Protein AF-A0A9X1S5F2-F1 (afdb_monomer_lite)

Secondary structure (DSSP, 8-state):
-HHHHHHHHHHHHHHTT--HHHHHHHHTTSS-HHHHHHHHHHHHHHHHHHHHHHHHHHHHHHHHHHHT----HHHHTTT-SS-TTHHHHHHHH-HHHHHHHHHHHHHTHHHHHHHHHHHHHHHHHHHHHHHHTT--TTSHHHHHHHHHHHHHHHHH----HHHHHHHHHHHHHSHHHHHHHHTTSTTHHHHHHHHHHHHHHHH--

Radius of gyration: 23.9 Å; chains: 1; bounding box: 64×37×58 Å

Foldseek 3Di:
DVVVVLVVQQVVVVVLPDDPVLSVCCVVVVDPPVVSSVVVVVVVVVVVVVVVVVVVLVVVVVVCVVVVDDDDVVVVCPVPVPPPCLVVCCVVPNDVLSVQLCVLVVVCPDVNVVVLVVLVVVLLVQLLVCVVVVHALLDPSNLVSLVSVQVSVVSRPNDALVRQLVVLVCLVVPVVNQCVSCVSPHCSSVSSSVSSNNNSVVPGD

Sequence (205 aa):
MTELRRLQRILLLRRLGLGLEAIAAILAGQTDEAQALAVHHRWLQEESRRLAQMAATVSATLETLKRGEAMDAQKMFRGFEENPYEDEARQRWGDARVDSSKEKLAALGNAGRQDLMQEARAINAELAACLEAGLAPSEPRVSAAVARHYRWVCAGWTPDKAGYVGLGTMYVQDPRFTVFYDSEIPGLAAYLAEAMKVWAEANLR

Structure (mmCIF, N/CA/C/O backbone):
data_AF-A0A9X1S5F2-F1
#
_entry.id   AF-A0A9X1S5F2-F1
#
loop_
_atom_site.group_PDB
_atom_site.id
_atom_site.type_symbol
_atom_site.label_atom_id
_atom_site.label_alt_id
_atom_site.label_comp_id
_atom_site.label_asym_id
_atom_site.label_entity_id
_atom_site.label_seq_id
_atom_site.pdbx_PDB_ins_code
_atom_site.Cartn_x
_atom_site.Cartn_y
_atom_site.Cartn_z
_atom_site.occupancy
_atom_site.B_iso_or_equiv
_atom_site.auth_seq_id
_atom_site.auth_comp_id
_atom_site.auth_asym_id
_atom_site.auth_atom_id
_atom_site.pdbx_PDB_model_num
ATOM 1 N N . MET A 1 1 ? -42.330 -3.324 37.727 1.00 55.53 1 MET A N 1
ATOM 2 C CA . MET A 1 1 ? -42.553 -2.274 36.697 1.00 55.53 1 MET A CA 1
ATOM 3 C C . MET A 1 1 ? -41.298 -1.447 36.399 1.00 55.53 1 MET A C 1
ATOM 5 O O . MET A 1 1 ? -41.132 -1.034 35.259 1.00 55.53 1 MET A O 1
ATOM 9 N N . THR A 1 2 ? -40.411 -1.216 37.373 1.00 65.00 2 THR A N 1
ATOM 10 C CA . THR A 1 2 ? -39.198 -0.382 37.238 1.00 65.00 2 THR A CA 1
ATOM 11 C C . THR A 1 2 ? -38.143 -0.973 36.292 1.00 65.00 2 THR A C 1
ATOM 13 O O . THR A 1 2 ? -37.653 -0.264 35.419 1.00 65.00 2 THR A O 1
ATOM 16 N N . GLU A 1 3 ? -37.886 -2.283 36.373 1.00 76.25 3 GLU A N 1
ATOM 17 C CA . GLU A 1 3 ? -36.923 -2.972 35.492 1.00 76.25 3 GLU A CA 1
ATOM 18 C C . GLU A 1 3 ? -37.354 -2.986 34.018 1.00 76.25 3 GLU A C 1
ATOM 20 O O . GLU A 1 3 ? -36.538 -2.776 33.123 1.00 76.25 3 GLU A O 1
ATOM 25 N N . LEU A 1 4 ? -38.658 -3.129 33.752 1.00 80.31 4 LEU A N 1
ATOM 26 C CA . LEU A 1 4 ? -39.190 -3.093 32.387 1.00 80.31 4 LEU A CA 1
ATOM 27 C C . LEU A 1 4 ? -39.001 -1.707 31.748 1.00 80.31 4 LEU A C 1
ATOM 29 O O . LEU A 1 4 ? -38.583 -1.610 30.599 1.00 80.31 4 LEU A O 1
ATOM 33 N N . ARG A 1 5 ? -39.237 -0.630 32.512 1.00 80.69 5 ARG A N 1
ATOM 34 C CA . ARG A 1 5 ? -39.021 0.754 32.052 1.00 80.69 5 ARG A CA 1
ATOM 35 C C . ARG A 1 5 ? -37.542 1.049 31.798 1.00 80.69 5 ARG A C 1
ATOM 37 O O . ARG A 1 5 ? -37.213 1.736 30.834 1.00 80.69 5 ARG A O 1
ATOM 44 N N . ARG A 1 6 ? -36.650 0.504 32.632 1.00 81.56 6 ARG A N 1
ATOM 45 C CA . ARG A 1 6 ? -35.196 0.635 32.467 1.00 81.56 6 ARG A CA 1
ATOM 46 C C . ARG A 1 6 ? -34.710 -0.062 31.198 1.00 81.56 6 ARG A C 1
ATOM 48 O O . ARG A 1 6 ? -34.004 0.556 30.406 1.00 81.56 6 ARG A O 1
ATOM 55 N N . LEU A 1 7 ? -35.139 -1.303 30.969 1.00 84.81 7 LEU A N 1
ATOM 56 C CA . LEU A 1 7 ? -34.808 -2.048 29.754 1.00 84.81 7 LEU A CA 1
ATOM 57 C C . LEU A 1 7 ? -35.346 -1.351 28.497 1.00 84.81 7 LEU A C 1
ATOM 59 O O . LEU A 1 7 ? -34.627 -1.206 27.514 1.00 84.81 7 LEU A O 1
ATOM 63 N N . GLN A 1 8 ? -36.584 -0.856 28.544 1.00 77.62 8 GLN A N 1
ATOM 64 C CA . GLN A 1 8 ? -37.197 -0.139 27.426 1.00 77.62 8 GLN A CA 1
ATOM 65 C C . GLN A 1 8 ? -36.426 1.147 27.073 1.00 77.62 8 GLN A C 1
ATOM 67 O O . GLN A 1 8 ? -36.228 1.439 25.895 1.00 77.62 8 GLN A O 1
ATOM 72 N N . ARG A 1 9 ? -35.910 1.866 28.081 1.00 82.56 9 ARG A N 1
ATOM 73 C CA . ARG A 1 9 ? -35.047 3.044 27.894 1.00 82.56 9 ARG A CA 1
ATOM 74 C C . ARG A 1 9 ? -33.676 2.685 27.307 1.00 82.56 9 ARG A C 1
ATOM 76 O O . ARG A 1 9 ? -33.223 3.363 26.392 1.00 82.56 9 ARG A O 1
ATOM 83 N N . ILE A 1 10 ? -33.050 1.592 27.759 1.00 84.38 10 ILE A N 1
ATOM 84 C CA . ILE A 1 10 ? -31.794 1.073 27.177 1.00 84.38 10 ILE A CA 1
ATOM 85 C C . ILE A 1 10 ? -31.981 0.749 25.695 1.00 84.38 10 ILE A C 1
ATOM 87 O O . ILE A 1 10 ? -31.187 1.179 24.862 1.00 84.38 10 ILE A O 1
ATOM 91 N N . LEU A 1 11 ? -33.040 0.006 25.362 1.00 81.94 11 LEU A N 1
ATOM 92 C CA . LEU A 1 11 ? -33.326 -0.402 23.988 1.00 81.94 11 LEU A CA 1
ATOM 93 C C . LEU A 1 11 ? -33.592 0.802 23.079 1.00 81.94 11 LEU A C 1
ATOM 95 O O . LEU A 1 11 ? -33.123 0.815 21.942 1.00 81.94 11 LEU A O 1
ATOM 99 N N . LEU A 1 12 ? -34.291 1.825 23.580 1.00 80.38 12 LEU A N 1
ATOM 100 C CA . LEU A 1 12 ? -34.521 3.069 22.848 1.00 80.38 12 LEU A CA 1
ATOM 101 C C . LEU A 1 12 ? -33.200 3.786 22.532 1.00 80.38 12 LEU A C 1
ATOM 103 O O . LEU A 1 12 ? -32.925 4.062 21.368 1.00 80.38 12 LEU A O 1
ATOM 107 N N . LEU A 1 13 ? -32.359 4.033 23.540 1.00 79.31 13 LEU A N 1
ATOM 108 C CA . LEU A 1 13 ? -31.080 4.731 23.361 1.00 79.31 13 LEU A CA 1
ATOM 109 C C . LEU A 1 13 ? -30.108 3.937 22.482 1.00 79.31 13 LEU A C 1
ATOM 111 O O . LEU A 1 13 ? -29.402 4.511 21.655 1.00 79.31 13 LEU A O 1
ATOM 115 N N . ARG A 1 14 ? -30.118 2.604 22.597 1.00 84.38 14 ARG A N 1
ATOM 116 C CA . ARG A 1 14 ? -29.308 1.731 21.744 1.00 84.38 14 ARG A CA 1
ATOM 117 C C . ARG A 1 14 ? -29.775 1.764 20.292 1.00 84.38 14 ARG A C 1
ATOM 119 O O . ARG A 1 14 ? -28.943 1.786 19.392 1.00 84.38 14 ARG A O 1
ATOM 126 N N . ARG A 1 15 ? -31.091 1.822 20.059 1.00 74.19 15 ARG A N 1
ATOM 127 C CA . ARG A 1 15 ? -31.672 1.997 18.720 1.00 74.19 15 ARG A CA 1
ATOM 128 C C . ARG A 1 15 ? -31.334 3.360 18.112 1.00 74.19 15 ARG A C 1
ATOM 130 O O . ARG A 1 15 ? -31.222 3.454 16.896 1.00 74.19 15 ARG A O 1
ATOM 137 N N . LEU A 1 16 ? -31.146 4.383 18.945 1.00 75.25 16 LEU A N 1
ATOM 138 C CA . LEU A 1 16 ? -30.669 5.709 18.539 1.00 75.25 16 LEU A CA 1
ATOM 139 C C . LEU A 1 16 ? -29.149 5.771 18.309 1.00 75.25 16 LEU A C 1
ATOM 141 O O . LEU A 1 16 ? -28.643 6.840 17.994 1.00 75.25 16 LEU A O 1
ATOM 145 N N . GLY A 1 17 ? -28.433 4.648 18.444 1.00 74.50 17 GLY A N 1
ATOM 146 C CA . GLY A 1 17 ? -27.016 4.524 18.092 1.00 74.50 17 GLY A CA 1
ATOM 147 C C . GLY A 1 17 ? -26.034 4.688 19.254 1.00 74.50 17 GLY A C 1
ATOM 148 O O . GLY A 1 17 ? -24.832 4.510 19.059 1.00 74.50 17 GLY A O 1
ATOM 149 N N . LEU A 1 18 ? -26.503 4.947 20.482 1.00 76.25 18 LEU A N 1
ATOM 150 C CA . LEU A 1 18 ? -25.606 5.150 21.624 1.00 76.25 18 LEU A CA 1
ATOM 151 C C . LEU A 1 18 ? -24.911 3.849 22.051 1.00 76.25 18 LEU A C 1
ATOM 153 O O . LEU A 1 18 ? -25.512 2.770 22.089 1.00 76.25 18 LEU A O 1
ATOM 157 N N . GLY A 1 19 ? -23.630 3.963 22.409 1.00 78.88 19 GLY A N 1
ATOM 158 C CA . GLY A 1 19 ? -22.830 2.900 23.023 1.00 78.88 19 GLY A CA 1
ATOM 159 C C . GLY A 1 19 ? -23.335 2.502 24.413 1.00 78.88 19 GLY A C 1
ATOM 160 O O . GLY A 1 19 ? -23.932 3.315 25.117 1.00 78.88 19 GLY A O 1
ATOM 161 N N . LEU A 1 20 ? -23.069 1.260 24.834 1.00 80.69 20 LEU A N 1
ATOM 162 C CA . LEU A 1 20 ? -23.487 0.764 26.154 1.00 80.69 20 LEU A CA 1
ATOM 163 C C . LEU A 1 20 ? -22.871 1.567 27.312 1.00 80.69 20 LEU A C 1
ATOM 165 O O . LEU A 1 20 ? -23.537 1.759 28.323 1.00 80.69 20 LEU A O 1
ATOM 169 N N . GLU A 1 21 ? -21.655 2.088 27.143 1.00 76.94 21 GLU A N 1
ATOM 170 C CA . GLU A 1 21 ? -20.980 2.944 28.130 1.00 76.94 21 GLU A CA 1
ATOM 171 C C . GLU A 1 21 ? -21.701 4.286 28.320 1.00 76.94 21 GLU A C 1
ATOM 173 O O . GLU A 1 21 ? -22.007 4.674 29.446 1.00 76.94 21 GLU A O 1
ATOM 178 N N . ALA A 1 22 ? -22.070 4.956 27.223 1.00 72.06 22 ALA A N 1
ATOM 179 C CA . ALA A 1 22 ? -22.840 6.199 27.274 1.00 72.06 22 ALA A CA 1
ATOM 180 C C . ALA A 1 22 ? -24.234 5.974 27.882 1.00 72.06 22 ALA A C 1
ATOM 182 O O . ALA A 1 22 ? -24.698 6.761 28.704 1.00 72.06 22 ALA A O 1
ATOM 183 N N . ILE A 1 23 ? -24.889 4.862 27.532 1.00 80.62 23 ILE A N 1
ATOM 184 C CA . ILE A 1 23 ? -26.178 4.476 28.120 1.00 80.62 23 ILE A CA 1
ATOM 185 C C . ILE A 1 23 ? -26.029 4.219 29.626 1.00 80.62 23 ILE A C 1
ATOM 187 O O . ILE A 1 23 ? -26.881 4.650 30.402 1.00 80.62 23 ILE A O 1
ATOM 191 N N . ALA A 1 24 ? -24.951 3.561 30.061 1.00 82.25 24 ALA A N 1
ATOM 192 C CA . ALA A 1 24 ? -24.679 3.329 31.477 1.00 82.25 24 ALA A CA 1
ATOM 193 C C . ALA A 1 24 ? -24.490 4.648 32.247 1.00 82.25 24 ALA A C 1
ATOM 195 O O . ALA A 1 24 ? -25.091 4.807 33.310 1.00 82.25 24 ALA A O 1
ATOM 196 N N . ALA A 1 25 ? -23.752 5.613 31.687 1.00 80.62 25 ALA A N 1
ATOM 197 C CA . ALA A 1 25 ? -23.557 6.939 32.282 1.00 80.62 25 ALA A CA 1
ATOM 198 C C . ALA A 1 25 ? -24.870 7.742 32.392 1.00 80.62 25 ALA A C 1
ATOM 200 O O . ALA A 1 25 ? -25.140 8.349 33.432 1.00 80.62 25 ALA A O 1
ATOM 201 N N . ILE A 1 26 ? -25.734 7.680 31.370 1.00 86.94 26 ILE A N 1
ATOM 202 C CA . ILE A 1 26 ? -27.072 8.301 31.391 1.00 86.94 26 ILE A CA 1
ATOM 203 C C . ILE A 1 26 ? -27.950 7.664 32.476 1.00 86.94 26 ILE A C 1
ATOM 205 O O . ILE A 1 26 ? -28.608 8.362 33.248 1.00 86.94 26 ILE A O 1
ATOM 209 N N . LEU A 1 27 ? -27.953 6.331 32.577 1.00 86.75 27 LEU A N 1
ATOM 210 C CA . LEU A 1 27 ? -28.729 5.621 33.599 1.00 86.75 27 LEU A CA 1
ATOM 211 C C . LEU A 1 27 ? -28.206 5.855 35.020 1.00 86.75 27 LEU A C 1
ATOM 213 O O . LEU A 1 27 ? -28.995 5.792 35.961 1.00 86.75 27 LEU A O 1
ATOM 217 N N . ALA A 1 28 ? -26.906 6.114 35.172 1.00 89.31 28 ALA A N 1
ATOM 218 C CA . ALA A 1 28 ? -26.276 6.482 36.437 1.00 89.31 28 ALA A CA 1
ATOM 219 C C . ALA A 1 28 ? -26.487 7.963 36.811 1.00 89.31 28 ALA A C 1
ATOM 221 O O . ALA A 1 28 ? -26.065 8.376 37.889 1.00 89.31 28 ALA A O 1
ATOM 222 N N . GLY A 1 29 ? -27.118 8.768 35.943 1.00 86.94 29 GLY A N 1
ATOM 223 C CA . GLY A 1 29 ? -27.312 10.207 36.156 1.00 86.94 29 GLY A CA 1
ATOM 224 C C . GLY A 1 29 ? -26.028 11.033 36.035 1.00 86.94 29 GLY A C 1
ATOM 225 O O . GLY A 1 29 ? -26.008 12.195 36.422 1.00 86.94 29 GLY A O 1
ATOM 226 N N . GLN A 1 30 ? -24.954 10.441 35.509 1.00 83.12 30 GLN A N 1
ATOM 227 C CA . GLN A 1 30 ? -23.651 11.087 35.332 1.00 83.12 30 GLN A CA 1
ATOM 228 C C . GLN A 1 30 ? -23.599 11.945 34.062 1.00 83.12 30 GLN A C 1
ATOM 230 O O . GLN A 1 30 ? -22.687 12.749 33.883 1.00 83.12 30 GLN A O 1
ATOM 235 N N . THR A 1 31 ? -24.554 11.761 33.151 1.00 79.88 31 THR A N 1
ATOM 236 C CA . THR A 1 31 ? -24.642 12.498 31.891 1.00 79.88 31 THR A CA 1
ATOM 237 C C . THR A 1 31 ? -26.100 12.767 31.559 1.00 79.88 31 THR A C 1
ATOM 239 O O . THR A 1 31 ? -26.943 11.876 31.678 1.00 79.88 31 THR A O 1
ATOM 242 N N . ASP A 1 32 ? -26.395 13.992 31.131 1.00 87.69 32 ASP A N 1
ATOM 243 C CA . ASP A 1 32 ? -27.726 14.356 30.659 1.00 87.69 32 ASP A CA 1
ATOM 244 C C . ASP A 1 32 ? -28.051 13.652 29.329 1.00 87.69 32 ASP A C 1
ATOM 246 O O . ASP A 1 32 ? -27.241 13.625 28.398 1.00 87.69 32 ASP A O 1
ATOM 250 N N . GLU A 1 33 ? -29.248 13.068 29.237 1.00 83.38 33 GLU A N 1
ATOM 251 C CA . GLU A 1 33 ? -29.674 12.291 28.067 1.00 83.38 33 GLU A CA 1
ATOM 252 C C . GLU A 1 33 ? -29.787 13.168 26.814 1.00 83.38 33 GLU A C 1
ATOM 254 O O . GLU A 1 33 ? -29.342 12.761 25.738 1.00 83.38 33 GLU A O 1
ATOM 259 N N . ALA A 1 34 ? -30.341 14.379 26.945 1.00 83.44 34 ALA A N 1
ATOM 260 C CA . ALA A 1 34 ? -30.507 15.289 25.817 1.00 83.44 34 ALA A CA 1
ATOM 261 C C . ALA A 1 34 ? -29.146 15.779 25.308 1.00 83.44 34 ALA A C 1
ATOM 263 O O . ALA A 1 34 ? -28.921 15.832 24.098 1.00 83.44 34 ALA A O 1
ATOM 264 N N . GLN A 1 35 ? -28.208 16.058 26.214 1.00 76.62 35 GLN A N 1
ATOM 265 C CA . GLN A 1 35 ? -26.836 16.409 25.865 1.00 76.62 35 GLN A CA 1
ATOM 266 C C . GLN A 1 35 ? -26.110 15.258 25.151 1.00 76.62 35 GLN A C 1
ATOM 268 O O . GLN A 1 35 ? -25.494 15.484 24.108 1.00 76.62 35 GLN A O 1
ATOM 273 N N . ALA A 1 36 ? -26.209 14.025 25.658 1.00 70.12 36 ALA A N 1
ATOM 274 C CA . ALA A 1 36 ? -25.597 12.854 25.026 1.00 70.12 36 ALA A CA 1
ATOM 275 C C . ALA A 1 36 ? -26.166 12.592 23.620 1.00 70.12 36 ALA A C 1
ATOM 277 O O . ALA A 1 36 ? -25.411 12.336 22.678 1.00 70.12 36 ALA A O 1
ATOM 278 N N . LEU A 1 37 ? -27.486 12.721 23.454 1.00 75.62 37 LEU A N 1
ATOM 279 C CA . LEU A 1 37 ? -28.149 12.609 22.154 1.00 75.62 37 LEU A CA 1
ATOM 280 C C . LEU A 1 37 ? -27.754 13.741 21.201 1.00 75.62 37 LEU A C 1
ATOM 282 O O . LEU A 1 37 ? -27.545 13.479 20.022 1.00 75.62 37 LEU A O 1
ATOM 286 N N . ALA A 1 38 ? -27.599 14.977 21.683 1.00 73.75 38 ALA A N 1
ATOM 287 C CA . ALA A 1 38 ? -27.165 16.105 20.857 1.00 73.75 38 ALA A CA 1
ATOM 288 C C . ALA A 1 38 ? -25.726 15.931 20.340 1.00 73.75 38 ALA A C 1
ATOM 290 O O . ALA A 1 38 ? -25.447 16.231 19.176 1.00 73.75 38 ALA A O 1
ATOM 291 N N . VAL A 1 39 ? -24.823 15.415 21.182 1.00 70.25 39 VAL A N 1
ATOM 292 C CA . VAL A 1 39 ? -23.448 15.069 20.783 1.00 70.25 39 VAL A CA 1
ATOM 293 C C . VAL A 1 39 ? -23.462 13.945 19.748 1.00 70.25 39 VAL A C 1
ATOM 295 O O . VAL A 1 39 ? -22.850 14.085 18.690 1.00 70.25 39 VAL A O 1
ATOM 298 N N . HIS A 1 40 ? -24.211 12.867 20.001 1.00 74.00 40 HIS A N 1
ATOM 299 C CA . HIS A 1 40 ? -24.301 11.749 19.062 1.00 74.00 40 HIS A CA 1
ATOM 300 C C . HIS A 1 40 ? -24.941 12.154 17.727 1.00 74.00 40 HIS A C 1
ATOM 302 O O . HIS A 1 40 ? -24.452 11.776 16.667 1.00 74.00 40 HIS A O 1
ATOM 308 N N . HIS A 1 41 ? -25.987 12.982 17.756 1.00 78.38 41 HIS A N 1
ATOM 309 C CA . HIS A 1 41 ? -26.622 13.524 16.557 1.00 78.38 41 HIS A CA 1
ATOM 310 C C . HIS A 1 41 ? -25.639 14.336 15.706 1.00 78.38 41 HIS A C 1
ATOM 312 O O . HIS A 1 41 ? -25.604 14.170 14.490 1.00 78.38 41 HIS A O 1
ATOM 318 N N . ARG A 1 42 ? -24.809 15.185 16.326 1.00 73.12 42 ARG A N 1
ATOM 319 C CA . ARG A 1 42 ? -23.781 15.947 15.601 1.00 73.12 42 ARG A CA 1
ATOM 320 C C . ARG A 1 42 ? -22.760 15.023 14.941 1.00 73.12 42 ARG A C 1
ATOM 322 O O . ARG A 1 42 ? -22.486 15.185 13.757 1.00 73.12 42 ARG A O 1
ATOM 329 N N . TRP A 1 43 ? -22.284 14.023 15.680 1.00 74.69 43 TRP A N 1
ATOM 330 C CA . TRP A 1 43 ? -21.375 13.010 15.148 1.00 74.69 43 TRP A CA 1
ATOM 331 C C . TRP A 1 43 ? -21.990 12.257 13.956 1.00 74.69 43 TRP A C 1
ATOM 333 O O . TRP A 1 43 ? -21.354 12.127 12.916 1.00 74.69 43 TRP A O 1
ATOM 343 N N . LEU A 1 44 ? -23.262 11.845 14.049 1.00 75.75 44 LEU A N 1
ATOM 344 C CA . LEU A 1 44 ? -23.979 11.200 12.941 1.00 75.75 44 LEU A CA 1
ATOM 345 C C . LEU A 1 44 ? -24.097 12.110 11.711 1.00 75.75 44 LEU A C 1
ATOM 347 O O . LEU A 1 44 ? -24.004 11.631 10.582 1.00 75.75 44 LEU A O 1
ATOM 351 N N . GLN A 1 45 ? -24.303 13.415 11.902 1.00 82.00 45 GLN A N 1
ATOM 352 C CA . GLN A 1 45 ? -24.347 14.372 10.795 1.00 82.00 45 GLN A CA 1
ATOM 353 C C . GLN A 1 45 ? -22.982 14.543 10.121 1.00 82.00 45 GLN A C 1
ATOM 355 O O . GLN A 1 45 ? -22.915 14.616 8.894 1.00 82.00 45 GLN A O 1
ATOM 360 N N . GLU A 1 46 ? -21.903 14.607 10.898 1.00 68.31 46 GLU A N 1
ATOM 361 C CA . GLU A 1 46 ? -20.532 14.676 10.382 1.00 68.31 46 GLU A CA 1
ATOM 362 C C . GLU A 1 46 ? -20.175 13.401 9.612 1.00 68.31 46 GLU A C 1
ATOM 364 O O . GLU A 1 46 ? -19.733 13.478 8.464 1.00 68.31 46 GLU A O 1
ATOM 369 N N . GLU A 1 47 ? -20.485 12.234 10.176 1.00 72.44 47 GLU A N 1
ATOM 370 C CA . GLU A 1 47 ? -20.254 10.942 9.532 1.00 72.44 47 GLU A CA 1
ATOM 371 C C . GLU A 1 47 ? -21.097 10.779 8.261 1.00 72.44 47 GLU A C 1
ATOM 373 O O . GLU A 1 47 ? -20.599 10.338 7.226 1.00 72.44 47 GLU A O 1
ATOM 378 N N . SER A 1 48 ? -22.358 11.221 8.279 1.00 80.94 48 SER A N 1
ATOM 379 C CA . SER A 1 48 ? -23.205 11.232 7.085 1.00 80.94 48 SER A CA 1
ATOM 380 C C . SER A 1 48 ? -22.624 12.110 5.974 1.00 80.94 48 SER A C 1
ATOM 382 O O . SER A 1 48 ? -22.656 11.700 4.812 1.00 80.94 48 SER A O 1
ATOM 384 N N . ARG A 1 49 ? -22.077 13.290 6.299 1.00 79.44 49 ARG A N 1
ATOM 385 C CA . ARG A 1 49 ? -21.416 14.159 5.309 1.00 79.44 49 ARG A CA 1
ATOM 386 C C . ARG A 1 49 ? -20.160 13.503 4.748 1.00 79.44 49 ARG A C 1
ATOM 388 O O . ARG A 1 49 ? -19.980 13.507 3.532 1.00 79.44 49 ARG A O 1
ATOM 395 N N . ARG A 1 50 ? -19.337 12.901 5.612 1.00 78.69 50 ARG A N 1
ATOM 396 C CA . ARG A 1 50 ? -18.125 12.171 5.222 1.00 78.69 50 ARG A CA 1
ATOM 397 C C . ARG A 1 50 ? -18.455 11.042 4.244 1.00 78.69 50 ARG A C 1
ATOM 399 O O . ARG A 1 50 ? -17.874 10.971 3.162 1.00 78.69 50 ARG A O 1
ATOM 406 N N . LEU A 1 51 ? -19.445 10.210 4.576 1.00 70.25 51 LEU A N 1
ATOM 407 C CA . LEU A 1 51 ? -19.906 9.114 3.721 1.00 70.25 51 LEU A CA 1
ATOM 408 C C . LEU A 1 51 ? -20.505 9.615 2.401 1.00 70.25 51 LEU A C 1
ATOM 410 O O . LEU A 1 51 ? -20.231 9.034 1.352 1.00 70.25 51 LEU A O 1
ATOM 414 N N . ALA A 1 52 ? -21.275 10.707 2.419 1.00 79.00 52 ALA A N 1
ATOM 415 C CA . ALA A 1 52 ? -21.816 11.309 1.200 1.00 79.00 52 ALA A CA 1
ATOM 416 C C . ALA A 1 52 ? -20.703 11.816 0.268 1.00 79.00 52 ALA A C 1
ATOM 418 O O . ALA A 1 52 ? -20.766 11.598 -0.943 1.00 79.00 52 ALA A O 1
ATOM 419 N N . GLN A 1 53 ? -19.659 12.439 0.821 1.00 70.69 53 GLN A N 1
ATOM 420 C CA . GLN A 1 53 ? -18.505 12.894 0.049 1.00 70.69 53 GLN A CA 1
ATOM 421 C C . GLN A 1 53 ? -17.725 11.714 -0.545 1.00 70.69 53 GLN A C 1
ATOM 423 O O . GLN A 1 53 ? -17.407 11.732 -1.732 1.00 70.69 53 GLN A O 1
ATOM 428 N N . MET A 1 54 ? -17.494 10.651 0.233 1.00 64.62 54 MET A N 1
ATOM 429 C CA . MET A 1 54 ? -16.881 9.417 -0.273 1.00 64.62 54 MET A CA 1
ATOM 430 C C . MET A 1 54 ? -17.704 8.792 -1.406 1.00 64.62 54 MET A C 1
ATOM 432 O O . MET A 1 54 ? -17.148 8.430 -2.442 1.00 64.62 54 MET A O 1
ATOM 436 N N . ALA A 1 55 ? -19.027 8.701 -1.246 1.00 76.00 55 ALA A N 1
ATOM 437 C CA . ALA A 1 55 ? -19.918 8.156 -2.266 1.00 76.00 55 ALA A CA 1
ATOM 438 C C . ALA A 1 55 ? -19.903 8.993 -3.556 1.00 76.00 55 ALA A C 1
ATOM 440 O O . ALA A 1 55 ? -19.913 8.433 -4.655 1.00 76.00 55 ALA A O 1
ATOM 441 N N . ALA A 1 56 ? -19.829 10.323 -3.439 1.00 78.75 56 ALA A N 1
ATOM 442 C CA . ALA A 1 56 ? -19.696 11.221 -4.583 1.00 78.75 56 ALA A CA 1
ATOM 443 C C . ALA A 1 56 ? -18.367 11.003 -5.324 1.00 78.75 56 ALA A C 1
ATOM 445 O O . ALA A 1 56 ? -18.366 10.891 -6.551 1.00 78.75 56 ALA A O 1
ATOM 446 N N . THR A 1 57 ? -17.256 10.861 -4.596 1.00 71.38 57 THR A N 1
ATOM 447 C CA . THR A 1 57 ? -15.944 10.551 -5.183 1.00 71.38 57 THR A CA 1
ATOM 448 C C . THR A 1 57 ? -15.958 9.207 -5.904 1.00 71.38 57 THR A C 1
ATOM 450 O O . THR A 1 57 ? -15.534 9.124 -7.053 1.00 71.38 57 THR A O 1
ATOM 453 N N . VAL A 1 58 ? -16.502 8.158 -5.280 1.00 74.06 58 VAL A N 1
ATOM 454 C CA . VAL A 1 58 ? -16.633 6.835 -5.914 1.00 74.06 58 VAL A CA 1
ATOM 455 C C . VAL A 1 58 ? -17.494 6.915 -7.174 1.00 74.06 58 VAL A C 1
ATOM 457 O O . VAL A 1 58 ? -17.117 6.364 -8.205 1.00 74.06 58 VAL A O 1
ATOM 460 N N . SER A 1 59 ? -18.612 7.642 -7.126 1.00 72.62 59 SER A N 1
ATOM 461 C CA . SER A 1 59 ? -19.490 7.831 -8.287 1.00 72.62 59 SER A CA 1
ATOM 462 C C . SER A 1 59 ? -18.770 8.547 -9.431 1.00 72.62 59 SER A C 1
ATOM 464 O O . SER A 1 59 ? -18.858 8.103 -10.572 1.00 72.62 59 SER A O 1
ATOM 466 N N . ALA A 1 60 ? -18.006 9.603 -9.139 1.00 66.19 60 ALA A N 1
ATOM 467 C CA . ALA A 1 60 ? -17.217 10.321 -10.140 1.00 66.19 60 ALA A CA 1
ATOM 468 C C . ALA A 1 60 ? -16.124 9.435 -10.769 1.00 66.19 60 ALA A C 1
ATOM 470 O O . ALA A 1 60 ? -15.935 9.448 -11.988 1.00 66.19 60 ALA A O 1
ATOM 471 N N . THR A 1 61 ? -15.445 8.620 -9.957 1.00 62.25 61 THR A N 1
ATOM 472 C CA . THR A 1 61 ? -14.450 7.648 -10.432 1.00 62.25 61 THR A CA 1
ATOM 473 C C . THR A 1 61 ? -15.099 6.593 -11.328 1.00 62.25 61 THR A C 1
ATOM 475 O O . THR A 1 61 ? -14.611 6.343 -12.427 1.00 62.25 61 THR A O 1
ATOM 478 N N . LEU A 1 62 ? -16.231 6.013 -10.915 1.00 64.31 62 LEU A N 1
ATOM 479 C CA . LEU A 1 62 ? -16.963 5.015 -11.704 1.00 64.31 62 LEU A CA 1
ATOM 480 C C . LEU A 1 62 ? -17.462 5.580 -13.037 1.00 64.31 62 LEU A C 1
ATOM 482 O O . LEU A 1 62 ? -17.347 4.921 -14.066 1.00 64.31 62 LEU A O 1
ATOM 486 N N . GLU A 1 63 ? -18.001 6.797 -13.029 1.00 64.25 63 GLU A N 1
ATOM 487 C CA . GLU A 1 63 ? -18.455 7.491 -14.235 1.00 64.25 63 GLU A CA 1
ATOM 488 C C . GLU A 1 63 ? -17.312 7.761 -15.216 1.00 64.25 63 GLU A C 1
ATOM 490 O O . GLU A 1 63 ? -17.513 7.696 -16.428 1.00 64.25 63 GLU A O 1
ATOM 495 N N . THR A 1 64 ? -16.109 8.024 -14.710 1.00 54.44 64 THR A N 1
ATOM 496 C CA . THR A 1 64 ? -14.940 8.223 -15.569 1.00 54.44 64 THR A CA 1
ATOM 497 C C . THR A 1 64 ? -14.425 6.898 -16.130 1.00 54.44 64 THR A C 1
ATOM 499 O O . THR A 1 64 ? -14.204 6.786 -17.335 1.00 54.44 64 THR A O 1
ATOM 502 N N . LEU A 1 65 ? -14.326 5.859 -15.294 1.00 54.97 65 LEU A N 1
ATOM 503 C CA . LEU A 1 65 ? -13.926 4.517 -15.731 1.00 54.97 65 LEU A CA 1
ATOM 504 C C . LEU A 1 65 ? -14.878 3.953 -16.799 1.00 54.97 65 LEU A C 1
ATOM 506 O O . LEU A 1 65 ? -14.426 3.340 -17.761 1.00 54.97 65 LEU A O 1
ATOM 510 N N . LYS A 1 66 ? -16.188 4.212 -16.682 1.00 52.84 66 LYS A N 1
ATOM 511 C CA . LYS A 1 66 ? -17.196 3.795 -17.674 1.00 52.84 66 LYS A CA 1
ATOM 512 C C . LYS A 1 66 ? -17.111 4.537 -19.010 1.00 52.84 66 LYS A C 1
ATOM 514 O O . LYS A 1 66 ? -17.533 3.976 -20.017 1.00 52.84 66 LYS A O 1
ATOM 519 N N . ARG A 1 67 ? -16.616 5.780 -19.040 1.00 47.75 67 ARG A N 1
ATOM 520 C CA . ARG A 1 67 ? -16.516 6.585 -20.274 1.00 47.75 67 ARG A CA 1
ATOM 521 C C . ARG A 1 67 ? -15.229 6.338 -21.069 1.00 47.75 67 ARG A C 1
ATOM 523 O O . ARG A 1 67 ? -15.132 6.822 -22.188 1.00 47.75 67 ARG A O 1
ATOM 530 N N . GLY A 1 68 ? -14.263 5.585 -20.532 1.00 40.75 68 GLY A N 1
ATOM 531 C CA . GLY A 1 68 ? -12.987 5.310 -21.212 1.00 40.75 68 GLY A CA 1
ATOM 532 C C . GLY A 1 68 ? -12.104 6.550 -21.411 1.00 40.75 68 GLY A C 1
ATOM 533 O O . GLY A 1 68 ? -11.112 6.494 -22.134 1.00 40.75 68 GLY A O 1
ATOM 534 N N . GLU A 1 69 ? -12.452 7.672 -20.778 1.00 37.28 69 GLU A N 1
ATOM 535 C CA . GLU A 1 69 ? -11.711 8.925 -20.865 1.00 37.28 69 GLU A CA 1
ATOM 536 C C . GLU A 1 69 ? -10.624 8.948 -19.787 1.00 37.28 69 GLU A C 1
ATOM 538 O O . GLU A 1 69 ? -10.893 8.752 -18.599 1.00 37.28 69 GLU A O 1
ATOM 543 N N . ALA A 1 70 ? -9.375 9.177 -20.202 1.00 38.56 70 ALA A N 1
ATOM 544 C CA . ALA A 1 70 ? -8.248 9.348 -19.296 1.00 38.56 70 ALA A CA 1
ATOM 545 C C . ALA A 1 70 ? -8.531 10.518 -18.341 1.00 38.56 70 ALA A C 1
ATOM 547 O O . ALA A 1 70 ? -8.518 11.685 -18.730 1.00 38.56 70 ALA A O 1
ATOM 548 N N . MET A 1 71 ? -8.831 10.185 -17.088 1.00 40.38 71 MET A N 1
ATOM 549 C CA . MET A 1 71 ? -9.168 11.150 -16.050 1.00 40.38 71 MET A CA 1
ATOM 550 C C . MET A 1 71 ? -8.004 12.121 -15.837 1.00 40.38 71 MET A C 1
ATOM 552 O O . MET A 1 71 ? -6.882 11.695 -15.557 1.00 40.38 71 MET A O 1
ATOM 556 N N . ASP A 1 72 ? -8.289 13.420 -15.946 1.00 40.53 72 ASP A N 1
ATOM 557 C CA . ASP A 1 72 ? -7.368 14.503 -15.612 1.00 40.53 72 ASP A CA 1
ATOM 558 C C . ASP A 1 72 ? -6.818 14.286 -14.195 1.00 40.53 72 ASP A C 1
ATOM 560 O O . ASP A 1 72 ? -7.556 14.335 -13.201 1.00 40.53 72 ASP A O 1
ATOM 564 N N . ALA A 1 73 ? -5.514 14.005 -14.116 1.00 36.25 73 ALA A N 1
ATOM 565 C CA . ALA A 1 73 ? -4.802 13.670 -12.888 1.00 36.25 73 ALA A CA 1
ATOM 566 C C . ALA A 1 73 ? -5.062 14.701 -11.779 1.00 36.25 73 ALA A C 1
ATOM 568 O O . ALA A 1 73 ? -5.102 14.344 -10.606 1.00 36.25 73 ALA A O 1
ATOM 569 N N . GLN A 1 74 ? -5.332 15.959 -12.135 1.00 33.81 74 GLN A N 1
ATOM 570 C CA . GLN A 1 74 ? -5.597 17.037 -11.189 1.00 33.81 74 GLN A CA 1
ATOM 571 C C . GLN A 1 74 ? -6.914 16.864 -10.402 1.00 33.81 74 GLN A C 1
ATOM 573 O O . GLN A 1 74 ? -7.002 17.296 -9.251 1.00 33.81 74 GLN A O 1
ATOM 578 N N . LYS A 1 75 ? -7.931 16.197 -10.971 1.00 39.12 75 LYS A N 1
ATOM 579 C CA . LYS A 1 75 ? -9.194 15.881 -10.271 1.00 39.12 75 LYS A CA 1
ATOM 580 C C . LYS A 1 75 ? -9.085 14.652 -9.375 1.00 39.12 75 LYS A C 1
ATOM 582 O O . LYS A 1 75 ? -9.802 14.581 -8.383 1.00 39.12 75 LYS A O 1
ATOM 587 N N . MET A 1 76 ? -8.161 13.739 -9.677 1.00 39.31 76 MET A N 1
ATOM 588 C CA . MET A 1 76 ? -7.873 12.567 -8.844 1.00 39.31 76 MET A CA 1
ATOM 589 C C . MET A 1 76 ? -7.332 12.966 -7.460 1.00 39.31 76 MET A C 1
ATOM 591 O O . MET A 1 76 ? -7.521 12.222 -6.508 1.00 39.31 76 MET A O 1
ATOM 595 N N . PHE A 1 77 ? -6.718 14.153 -7.335 1.00 39.38 77 PHE A N 1
ATOM 596 C CA . PHE A 1 77 ? -6.103 14.648 -6.095 1.00 39.38 77 PHE A CA 1
ATOM 597 C C . PHE A 1 77 ? -6.990 15.549 -5.224 1.00 39.38 77 PHE A C 1
ATOM 599 O O . PHE A 1 77 ? -6.637 15.798 -4.070 1.00 39.38 77 PHE A O 1
ATOM 606 N N . ARG A 1 78 ? -8.152 16.019 -5.706 1.00 34.50 78 ARG A N 1
ATOM 607 C CA . ARG A 1 78 ? -9.092 16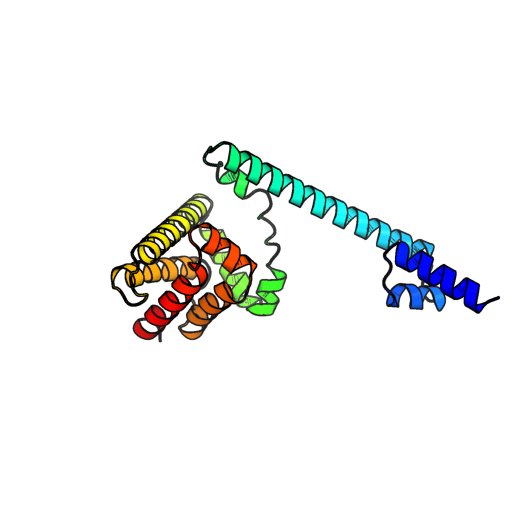.762 -4.846 1.00 34.50 78 ARG A CA 1
ATOM 608 C C . ARG A 1 78 ? -9.768 15.790 -3.878 1.00 34.50 78 ARG A C 1
ATOM 610 O O . ARG A 1 78 ? -10.722 15.114 -4.246 1.00 34.50 78 ARG A O 1
ATOM 617 N N . GLY A 1 79 ? -9.249 15.730 -2.653 1.00 32.16 79 GLY A N 1
ATOM 618 C CA . GLY A 1 79 ? -9.682 14.810 -1.591 1.00 32.16 79 GLY A CA 1
ATOM 619 C C . GLY A 1 79 ? -8.559 13.950 -0.999 1.00 32.16 79 GLY A C 1
ATOM 620 O O . GLY A 1 79 ? -8.797 13.277 -0.007 1.00 32.16 79 GLY A O 1
ATOM 621 N N . PHE A 1 80 ? -7.349 14.001 -1.571 1.00 34.34 80 PHE A N 1
ATOM 622 C CA . PHE A 1 80 ? -6.134 13.353 -1.046 1.00 34.34 80 PHE A CA 1
ATOM 623 C C . PHE A 1 80 ? -5.206 14.324 -0.290 1.00 34.34 80 PHE A C 1
ATOM 625 O O . PHE A 1 80 ? -4.085 13.959 0.057 1.00 34.34 80 PHE A O 1
ATOM 632 N N . GLU A 1 81 ? -5.634 15.570 -0.054 1.00 43.09 81 GLU A N 1
ATOM 633 C CA . GLU A 1 81 ? -4.864 16.529 0.757 1.00 43.09 81 GLU A CA 1
ATOM 634 C C . GLU A 1 81 ? -4.836 16.129 2.242 1.00 43.09 81 GLU A C 1
ATOM 636 O O . GLU A 1 81 ? -3.849 16.388 2.928 1.00 43.09 81 GLU A O 1
ATOM 641 N N . GLU A 1 82 ? -5.853 15.400 2.705 1.00 41.78 82 GLU A N 1
ATOM 642 C CA . GLU A 1 82 ? -5.814 14.630 3.946 1.00 41.78 82 GLU A CA 1
ATOM 643 C C . GLU A 1 82 ? -5.609 13.161 3.576 1.00 41.78 82 GLU A C 1
ATOM 645 O O . GLU A 1 82 ? -6.471 12.546 2.953 1.00 41.78 82 GLU A O 1
ATOM 650 N N . ASN A 1 83 ? -4.447 12.596 3.911 1.00 51.59 83 ASN A N 1
ATOM 651 C CA . ASN A 1 83 ? -4.213 11.162 3.783 1.00 51.59 83 ASN A CA 1
ATOM 652 C C . ASN A 1 83 ? -5.061 10.450 4.856 1.00 51.59 83 ASN A C 1
ATOM 654 O O . ASN A 1 83 ? -4.684 10.502 6.028 1.00 51.59 83 ASN A O 1
ATOM 658 N N . PRO A 1 84 ? -6.166 9.756 4.509 1.00 51.50 84 PRO A N 1
ATOM 659 C CA . PRO A 1 84 ? -7.044 9.130 5.502 1.00 51.50 84 PRO A CA 1
ATOM 660 C C . PRO A 1 84 ? -6.371 7.959 6.241 1.00 51.50 84 PRO A C 1
ATOM 662 O O . PRO A 1 84 ? -6.969 7.371 7.137 1.00 51.50 84 PRO A O 1
ATOM 665 N N . TYR A 1 85 ? -5.136 7.616 5.862 1.00 51.25 85 TYR A N 1
ATOM 666 C CA . TYR A 1 85 ? -4.322 6.559 6.451 1.00 51.25 85 TYR A CA 1
ATOM 667 C C . TYR A 1 85 ? -3.112 7.104 7.217 1.00 51.25 85 TYR A C 1
ATOM 669 O O . TYR A 1 85 ? -2.243 6.323 7.589 1.00 51.25 85 TYR A O 1
ATOM 677 N N . GLU A 1 86 ? -3.006 8.420 7.437 1.00 54.94 86 GLU A N 1
ATOM 678 C CA . GLU A 1 86 ? -1.866 9.001 8.156 1.00 54.94 86 GLU A CA 1
ATOM 679 C C . GLU A 1 86 ? -1.768 8.476 9.592 1.00 54.94 86 GLU A C 1
ATOM 681 O O . GLU A 1 86 ? -0.697 8.031 9.997 1.00 54.94 86 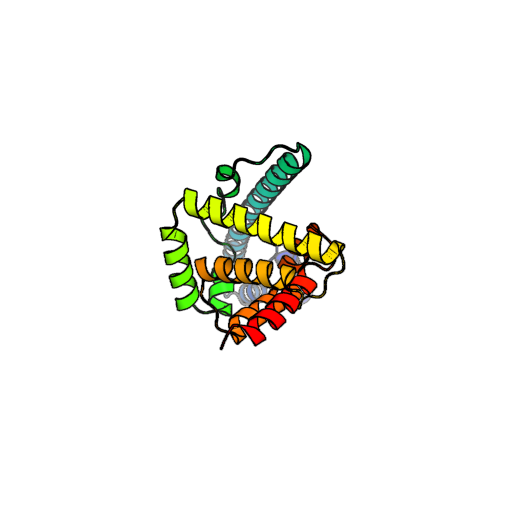GLU A O 1
ATOM 686 N N . ASP A 1 87 ? -2.881 8.433 10.324 1.00 54.88 87 ASP A N 1
ATOM 687 C CA . ASP A 1 87 ? -2.913 7.899 11.691 1.00 54.88 87 ASP A CA 1
ATOM 688 C C . ASP A 1 87 ? -2.562 6.403 11.730 1.00 54.88 87 ASP A C 1
ATOM 690 O O . ASP A 1 87 ? -1.801 5.954 12.589 1.00 54.88 87 ASP A O 1
ATOM 694 N N . GLU A 1 88 ? -3.054 5.628 10.757 1.00 52.28 88 GLU A N 1
ATOM 695 C CA . GLU A 1 88 ? -2.721 4.206 10.598 1.00 52.28 88 GLU A CA 1
ATOM 696 C C . GLU A 1 88 ? -1.224 4.024 10.282 1.00 52.28 88 GLU A C 1
ATOM 698 O O . GLU A 1 88 ? -0.549 3.164 10.853 1.00 52.28 88 GLU A O 1
ATOM 703 N N . ALA A 1 89 ? -0.676 4.881 9.418 1.00 57.19 89 ALA A N 1
ATOM 704 C CA . ALA A 1 89 ? 0.727 4.871 9.038 1.00 57.19 89 ALA A CA 1
ATOM 705 C C . ALA A 1 89 ? 1.645 5.250 10.207 1.00 57.19 89 ALA A C 1
ATOM 707 O O . ALA A 1 89 ? 2.690 4.624 10.397 1.00 57.19 89 ALA A O 1
ATOM 708 N N . ARG A 1 90 ? 1.245 6.229 11.024 1.00 69.44 90 ARG A N 1
ATOM 709 C CA . ARG A 1 90 ? 1.965 6.632 12.240 1.00 69.44 90 ARG A CA 1
ATOM 710 C C . ARG A 1 90 ? 1.959 5.521 13.280 1.00 69.44 90 ARG A C 1
ATOM 712 O O . ARG A 1 90 ? 3.016 5.196 13.815 1.00 69.44 90 ARG A O 1
ATOM 719 N N . GLN A 1 91 ? 0.819 4.864 13.501 1.00 59.84 91 GLN A N 1
ATOM 720 C CA . GLN A 1 91 ? 0.735 3.712 14.406 1.00 59.84 91 GLN A CA 1
ATOM 721 C C . GLN A 1 91 ? 1.604 2.535 13.945 1.00 59.84 91 GLN A C 1
ATOM 723 O O . GLN A 1 91 ? 2.213 1.858 14.772 1.00 59.84 91 GLN A O 1
ATOM 728 N N . ARG A 1 92 ? 1.678 2.283 12.632 1.00 53.06 92 ARG A N 1
ATOM 729 C CA . ARG A 1 92 ? 2.360 1.103 12.083 1.00 53.06 92 ARG A CA 1
ATOM 730 C C . ARG A 1 92 ? 3.853 1.307 11.819 1.00 53.06 92 ARG A C 1
ATOM 732 O O . ARG A 1 92 ? 4.621 0.354 11.944 1.00 53.06 92 ARG A O 1
ATOM 739 N N . TRP A 1 93 ? 4.273 2.518 11.452 1.00 57.16 93 TRP A N 1
ATOM 740 C CA . TRP A 1 93 ? 5.643 2.813 11.007 1.00 57.16 93 TRP A CA 1
ATOM 741 C C . TRP A 1 93 ? 6.325 3.962 11.763 1.00 57.16 93 TRP A C 1
ATOM 743 O O . TRP A 1 93 ? 7.529 4.166 11.587 1.00 57.16 93 TRP A O 1
ATOM 753 N N . GLY A 1 94 ? 5.601 4.656 12.643 1.00 65.19 94 GLY A N 1
ATOM 754 C CA . GLY A 1 94 ? 6.119 5.714 13.508 1.00 65.19 94 GLY A CA 1
ATOM 755 C C . GLY A 1 94 ? 6.157 7.097 12.856 1.00 65.19 94 GLY A C 1
ATOM 756 O O . GLY A 1 94 ? 6.358 7.240 11.648 1.00 65.19 94 GLY A O 1
ATOM 757 N N . ASP A 1 95 ? 6.024 8.127 13.692 1.00 63.91 95 ASP A N 1
ATOM 758 C CA . ASP A 1 95 ? 5.907 9.529 13.269 1.00 63.91 95 ASP A CA 1
ATOM 759 C C . ASP A 1 95 ? 7.067 9.999 12.394 1.00 63.91 95 ASP A C 1
ATOM 761 O O . ASP A 1 95 ? 6.853 10.505 11.296 1.00 63.91 95 ASP A O 1
ATOM 765 N N . ALA A 1 96 ? 8.304 9.728 12.817 1.00 59.44 96 ALA A N 1
ATOM 766 C CA . ALA A 1 96 ? 9.499 10.184 12.110 1.00 59.44 96 ALA A CA 1
ATOM 767 C C . ALA A 1 96 ? 9.586 9.672 10.657 1.00 59.44 96 ALA A C 1
ATOM 769 O O . ALA A 1 96 ? 10.112 10.363 9.782 1.00 59.44 96 ALA A O 1
ATOM 770 N N . ARG A 1 97 ? 9.074 8.463 10.377 1.00 59.91 97 ARG A N 1
ATOM 771 C CA . ARG A 1 97 ? 9.066 7.907 9.013 1.00 59.91 97 ARG A CA 1
ATOM 772 C C . ARG A 1 97 ? 7.977 8.541 8.158 1.00 59.91 97 ARG A C 1
ATOM 774 O O . ARG A 1 97 ? 8.221 8.821 6.986 1.00 59.91 97 ARG A O 1
ATOM 781 N N . VAL A 1 98 ? 6.806 8.783 8.744 1.00 61.91 98 VAL A N 1
ATOM 782 C CA . VAL A 1 98 ? 5.685 9.446 8.070 1.00 61.91 98 VAL A CA 1
ATOM 783 C C . VAL A 1 98 ? 6.047 10.890 7.728 1.00 61.91 98 VAL A C 1
ATOM 785 O O . VAL A 1 98 ? 5.866 11.302 6.584 1.00 61.91 98 VAL A O 1
ATOM 788 N N . ASP A 1 99 ? 6.642 11.624 8.667 1.00 71.38 99 ASP A N 1
ATOM 789 C CA . ASP A 1 99 ? 7.036 13.023 8.470 1.00 71.38 99 ASP A CA 1
ATOM 790 C C . ASP A 1 99 ? 8.104 13.159 7.377 1.00 71.38 99 ASP A C 1
ATOM 792 O O . ASP A 1 99 ? 7.919 13.911 6.419 1.00 71.38 99 ASP A O 1
ATOM 796 N N . SER A 1 100 ? 9.163 12.341 7.433 1.00 67.19 100 SER A N 1
ATOM 797 C CA . SER A 1 100 ? 10.205 12.328 6.395 1.00 67.19 100 SER A CA 1
ATOM 798 C C . SER A 1 100 ? 9.648 11.977 5.009 1.00 67.19 100 SER A C 1
ATOM 800 O O . SER A 1 100 ? 10.099 12.515 3.994 1.00 67.19 100 SER A O 1
ATOM 802 N N . SER A 1 101 ? 8.647 11.094 4.948 1.00 64.31 101 SER A N 1
ATOM 803 C CA . SER A 1 101 ? 7.985 10.743 3.692 1.00 64.31 101 SER A CA 1
ATOM 804 C C . SER A 1 101 ? 7.162 11.900 3.129 1.00 64.31 101 SER A C 1
ATOM 806 O O . SER A 1 101 ? 7.255 12.203 1.936 1.00 64.31 101 SER A O 1
ATOM 808 N N . LYS A 1 102 ? 6.409 12.599 3.988 1.00 68.25 102 LYS A N 1
ATOM 809 C CA . LYS A 1 102 ? 5.631 13.783 3.601 1.00 68.25 102 LYS A CA 1
ATOM 810 C C . LYS A 1 102 ? 6.534 14.895 3.075 1.00 68.25 102 LYS A C 1
ATOM 812 O O . LYS A 1 102 ? 6.214 15.476 2.042 1.00 68.25 102 LYS A O 1
ATOM 817 N N . GLU A 1 103 ? 7.672 15.150 3.716 1.00 73.12 103 GLU A N 1
ATOM 818 C CA . GLU A 1 103 ? 8.645 16.151 3.258 1.00 73.12 103 GLU A CA 1
ATOM 819 C C . GLU A 1 103 ? 9.204 15.823 1.865 1.00 73.12 103 GLU A C 1
ATOM 821 O O . GLU A 1 103 ? 9.208 16.680 0.977 1.00 73.12 103 GLU A O 1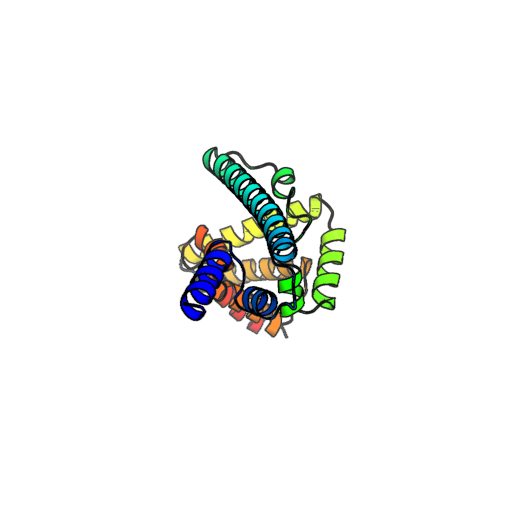
ATOM 826 N N . LYS A 1 104 ? 9.608 14.567 1.629 1.00 67.94 104 LYS A N 1
ATOM 827 C CA . LYS A 1 104 ? 10.110 14.121 0.317 1.00 67.94 104 LYS A CA 1
ATOM 828 C C . LYS A 1 104 ? 9.050 14.223 -0.778 1.00 67.94 104 LYS A C 1
ATOM 830 O O . LYS A 1 104 ? 9.333 14.724 -1.865 1.00 67.94 104 LYS A O 1
ATOM 835 N N . LEU A 1 105 ? 7.819 13.797 -0.492 1.00 66.06 105 LEU A N 1
ATOM 836 C CA . LEU A 1 105 ? 6.704 13.862 -1.443 1.00 66.06 105 LEU A CA 1
ATOM 837 C C . LEU A 1 105 ? 6.230 15.301 -1.705 1.00 66.06 105 LEU A C 1
ATOM 839 O O . LEU A 1 105 ? 5.773 15.620 -2.809 1.00 66.06 105 LEU A O 1
ATOM 843 N N . ALA A 1 106 ? 6.342 16.188 -0.715 1.00 69.81 106 ALA A N 1
ATOM 844 C CA . ALA A 1 106 ? 6.076 17.612 -0.882 1.00 69.81 106 ALA A CA 1
ATOM 845 C C . ALA A 1 106 ? 7.096 18.266 -1.828 1.00 69.81 106 ALA A C 1
ATOM 847 O O . ALA A 1 106 ? 6.701 19.052 -2.690 1.00 69.81 106 ALA A O 1
ATOM 848 N N . ALA A 1 107 ? 8.373 17.883 -1.735 1.00 72.25 107 ALA A N 1
ATOM 849 C CA . ALA A 1 107 ? 9.452 18.436 -2.552 1.00 72.25 107 ALA A CA 1
ATOM 850 C C . ALA A 1 107 ? 9.372 18.077 -4.053 1.00 72.25 107 ALA A C 1
ATOM 852 O O . ALA A 1 107 ? 9.931 18.798 -4.876 1.00 72.25 107 ALA A O 1
ATOM 853 N N . LEU A 1 108 ? 8.661 17.006 -4.434 1.00 65.62 108 LEU A N 1
ATOM 854 C CA . LEU A 1 108 ? 8.529 16.560 -5.834 1.00 65.62 108 LEU A CA 1
ATOM 855 C C . LEU A 1 108 ? 7.670 17.492 -6.715 1.00 65.62 108 LEU A C 1
ATOM 857 O O . LEU A 1 108 ? 7.748 17.422 -7.943 1.00 65.62 108 LEU A O 1
ATOM 861 N N . GLY A 1 109 ? 6.841 18.355 -6.116 1.00 66.62 109 GLY A N 1
ATOM 862 C CA . GLY A 1 109 ? 5.894 19.200 -6.854 1.00 66.62 109 GLY A CA 1
ATOM 863 C C . GLY A 1 109 ? 4.873 18.402 -7.686 1.00 66.62 109 GLY A C 1
ATOM 864 O O . GLY A 1 109 ? 4.789 17.177 -7.613 1.00 66.62 109 GLY A O 1
ATOM 865 N N . ASN A 1 110 ? 4.057 19.091 -8.489 1.00 65.94 110 ASN A N 1
ATOM 866 C CA . ASN A 1 110 ? 2.976 18.438 -9.248 1.00 65.94 110 ASN A CA 1
ATOM 867 C C . ASN A 1 110 ? 3.488 17.547 -10.390 1.00 65.94 110 ASN A C 1
ATOM 869 O O . ASN A 1 110 ? 2.962 16.453 -10.581 1.00 65.94 110 ASN A O 1
ATOM 873 N N . ALA A 1 111 ? 4.518 17.990 -11.117 1.00 68.19 111 ALA A N 1
ATOM 874 C CA . ALA A 1 111 ? 5.103 17.221 -12.216 1.00 68.19 111 ALA A CA 1
ATOM 875 C C . ALA A 1 111 ? 5.763 15.928 -11.706 1.00 68.19 111 ALA A C 1
ATOM 877 O O . ALA A 1 111 ? 5.442 14.848 -12.188 1.00 68.19 111 ALA A O 1
ATOM 878 N N . GLY A 1 112 ? 6.570 16.009 -10.639 1.00 69.94 112 GLY A N 1
ATOM 879 C CA . GLY A 1 112 ? 7.208 14.826 -10.057 1.00 69.94 112 GLY A CA 1
ATOM 880 C C . GLY A 1 112 ? 6.206 13.817 -9.490 1.00 69.94 112 GLY A C 1
ATOM 881 O O . GLY A 1 112 ? 6.426 12.613 -9.583 1.00 69.94 112 GLY A O 1
ATOM 882 N N . ARG A 1 113 ? 5.061 14.275 -8.962 1.00 69.81 113 ARG A N 1
ATOM 883 C CA . ARG A 1 113 ? 3.964 13.377 -8.558 1.00 69.81 113 ARG A CA 1
ATOM 884 C C . ARG A 1 113 ? 3.322 12.671 -9.750 1.00 69.81 113 ARG A C 1
ATOM 886 O O . ARG A 1 113 ? 3.029 11.483 -9.650 1.00 69.81 113 ARG A O 1
ATOM 893 N N . GLN A 1 114 ? 3.103 13.374 -10.862 1.00 70.06 114 GLN A N 1
ATOM 894 C CA . GLN A 1 114 ? 2.560 12.766 -12.080 1.00 70.06 114 GLN A CA 1
ATOM 895 C C . GLN A 1 114 ? 3.507 11.707 -12.650 1.00 70.06 114 GLN A C 1
ATOM 897 O O . GLN A 1 114 ? 3.049 10.612 -12.978 1.00 70.06 114 GLN A O 1
ATOM 902 N N . ASP A 1 115 ? 4.807 11.993 -12.696 1.00 76.50 115 ASP A N 1
ATOM 903 C CA . ASP A 1 115 ? 5.822 11.042 -13.160 1.00 76.50 115 ASP A CA 1
ATOM 904 C C . ASP A 1 115 ? 5.859 9.796 -12.267 1.00 76.50 115 ASP A C 1
ATOM 906 O O . ASP A 1 115 ? 5.851 8.666 -12.757 1.00 76.50 115 ASP A O 1
ATOM 910 N N . LEU A 1 116 ? 5.798 9.987 -10.945 1.00 74.56 116 LEU A N 1
ATOM 911 C CA . LEU A 1 116 ? 5.771 8.893 -9.975 1.00 74.56 116 LEU A CA 1
ATOM 912 C C . LEU A 1 116 ? 4.532 7.993 -10.149 1.00 74.56 116 LEU A C 1
ATOM 914 O O . LEU A 1 116 ? 4.625 6.774 -10.007 1.00 74.56 116 LEU A O 1
ATOM 918 N N . MET A 1 117 ? 3.371 8.564 -10.486 1.00 73.44 117 MET A N 1
ATOM 919 C CA . MET A 1 117 ? 2.159 7.789 -10.779 1.00 73.44 117 MET A CA 1
ATOM 920 C C . MET A 1 117 ? 2.252 7.017 -12.096 1.00 73.44 117 MET A C 1
ATOM 922 O O . MET A 1 117 ? 1.808 5.870 -12.165 1.00 73.44 117 MET A O 1
ATOM 926 N N . GLN A 1 118 ? 2.787 7.643 -13.146 1.00 79.19 118 GLN A N 1
ATOM 927 C CA . GLN A 1 118 ? 2.969 6.987 -14.442 1.00 79.19 118 GLN A CA 1
ATOM 928 C C . GLN A 1 118 ? 3.934 5.810 -14.318 1.00 79.19 118 GLN A C 1
ATOM 930 O O . GLN A 1 118 ? 3.642 4.724 -14.817 1.00 79.19 118 GLN A O 1
ATOM 935 N N . GLU A 1 119 ? 5.026 5.996 -13.577 1.00 86.88 119 GLU A N 1
ATOM 936 C CA . GLU A 1 119 ? 5.995 4.940 -13.307 1.00 86.88 119 GLU A CA 1
ATOM 937 C C . GLU A 1 119 ? 5.363 3.785 -12.518 1.00 86.88 119 GLU A C 1
ATOM 939 O O . GLU A 1 119 ? 5.555 2.628 -12.886 1.00 86.88 119 GLU A O 1
ATOM 944 N N . ALA A 1 120 ? 4.528 4.070 -11.508 1.00 80.06 120 ALA A N 1
ATOM 945 C CA . ALA A 1 120 ? 3.808 3.030 -10.764 1.00 80.06 120 ALA A CA 1
ATOM 946 C C . ALA A 1 120 ? 2.927 2.166 -11.683 1.00 80.06 120 ALA A C 1
ATOM 948 O O . ALA A 1 120 ? 2.954 0.937 -11.610 1.00 80.06 120 ALA A O 1
ATOM 949 N N . ARG A 1 121 ? 2.168 2.807 -12.583 1.00 81.56 121 ARG A N 1
ATOM 950 C CA . ARG A 1 121 ? 1.317 2.105 -13.558 1.00 81.56 121 ARG A CA 1
ATOM 951 C C . ARG A 1 121 ? 2.146 1.267 -14.525 1.00 81.56 121 ARG A C 1
ATOM 953 O O . ARG A 1 121 ? 1.796 0.121 -14.785 1.00 81.56 121 ARG A O 1
ATOM 960 N N . ALA A 1 122 ? 3.248 1.818 -15.032 1.00 88.12 122 ALA A N 1
ATOM 961 C CA . ALA A 1 122 ? 4.128 1.116 -15.959 1.00 88.12 122 ALA A CA 1
ATOM 962 C C . ALA A 1 122 ? 4.774 -0.123 -15.318 1.00 88.12 122 ALA A C 1
ATOM 964 O O . ALA A 1 122 ? 4.852 -1.169 -15.958 1.00 88.12 122 ALA A O 1
ATOM 965 N N . ILE A 1 123 ? 5.199 -0.020 -14.055 1.00 91.44 123 ILE A N 1
ATOM 966 C CA . ILE A 1 123 ? 5.746 -1.142 -13.283 1.00 91.44 123 ILE A CA 1
ATOM 967 C C . ILE A 1 123 ? 4.689 -2.236 -13.096 1.00 91.44 123 ILE A C 1
ATOM 969 O O . ILE A 1 123 ? 4.967 -3.402 -13.375 1.00 91.44 123 ILE A O 1
ATOM 973 N N . ASN A 1 124 ? 3.476 -1.872 -12.667 1.00 87.06 124 ASN A N 1
ATOM 974 C CA . ASN A 1 124 ? 2.402 -2.841 -12.437 1.00 87.06 124 ASN A CA 1
ATOM 975 C C . ASN A 1 124 ? 2.004 -3.567 -13.727 1.00 87.06 124 ASN A C 1
ATOM 977 O O . ASN A 1 124 ? 1.888 -4.790 -13.721 1.00 87.06 124 ASN A O 1
ATOM 981 N N . ALA A 1 125 ? 1.867 -2.838 -14.838 1.00 89.00 125 ALA A N 1
ATOM 982 C CA . ALA A 1 125 ? 1.555 -3.425 -16.138 1.00 89.00 125 ALA A CA 1
ATOM 983 C C . ALA A 1 125 ? 2.660 -4.380 -16.626 1.00 89.00 125 ALA A C 1
ATOM 985 O O . ALA A 1 125 ? 2.372 -5.451 -17.157 1.00 89.00 125 ALA A O 1
ATOM 986 N N . GLU A 1 126 ? 3.934 -4.028 -16.422 1.00 95.94 126 GLU A N 1
ATOM 987 C CA . GLU A 1 126 ? 5.056 -4.901 -16.778 1.00 95.94 126 GLU A CA 1
ATOM 988 C C . GLU A 1 126 ? 5.068 -6.191 -15.946 1.00 95.94 126 GLU A C 1
ATOM 990 O O . GLU A 1 126 ? 5.275 -7.276 -16.494 1.00 95.94 126 GLU A O 1
ATOM 995 N N . LEU A 1 127 ? 4.814 -6.093 -14.639 1.00 96.31 127 LEU A N 1
ATOM 996 C CA . LEU A 1 127 ? 4.726 -7.250 -13.747 1.00 96.31 127 LEU A CA 1
ATOM 997 C C . LEU A 1 127 ? 3.524 -8.140 -14.076 1.00 96.31 127 LEU A C 1
ATOM 999 O O . LEU A 1 127 ? 3.673 -9.360 -14.092 1.00 96.31 127 LEU A O 1
ATOM 1003 N N . ALA A 1 128 ? 2.371 -7.548 -14.398 1.00 93.56 128 ALA A N 1
ATOM 1004 C CA . ALA A 1 128 ? 1.191 -8.277 -14.852 1.00 93.56 128 ALA A CA 1
ATOM 1005 C C . ALA A 1 128 ? 1.484 -9.065 -16.137 1.00 93.56 128 ALA A C 1
ATOM 1007 O O . ALA A 1 128 ? 1.206 -10.259 -16.198 1.00 93.56 128 ALA A O 1
ATOM 1008 N N . ALA A 1 129 ? 2.145 -8.440 -17.117 1.00 96.31 129 ALA A N 1
ATOM 1009 C CA . ALA A 1 129 ? 2.558 -9.117 -18.345 1.00 96.31 129 ALA A CA 1
ATOM 1010 C C . ALA A 1 129 ? 3.571 -10.251 -18.088 1.00 96.31 129 ALA A C 1
ATOM 1012 O O . ALA A 1 129 ? 3.553 -11.269 -18.778 1.00 96.31 129 ALA A O 1
ATOM 1013 N N . CYS A 1 130 ? 4.463 -10.103 -17.101 1.00 97.62 130 CYS A N 1
ATOM 1014 C CA . CYS A 1 130 ? 5.385 -11.173 -16.710 1.00 97.62 130 CYS A CA 1
ATOM 1015 C C . CYS A 1 130 ? 4.654 -12.356 -16.062 1.00 97.62 130 CYS A C 1
ATOM 1017 O O . CYS A 1 130 ? 4.971 -13.505 -16.372 1.00 97.62 130 CYS A O 1
ATOM 1019 N N . LEU A 1 131 ? 3.673 -12.074 -15.201 1.00 97.44 131 LEU A N 1
ATOM 1020 C CA . LEU A 1 131 ? 2.832 -13.090 -14.576 1.00 97.44 131 LEU A CA 1
ATOM 1021 C C . LEU A 1 131 ? 1.984 -13.830 -15.618 1.00 97.44 131 LEU A C 1
ATOM 1023 O O . LEU A 1 131 ? 1.955 -15.058 -15.616 1.00 97.44 131 LEU A O 1
ATOM 1027 N N . GLU A 1 132 ? 1.358 -13.105 -16.545 1.00 96.88 132 GLU A N 1
ATOM 1028 C CA . GLU A 1 132 ? 0.578 -13.688 -17.643 1.00 96.88 132 GLU A CA 1
ATOM 1029 C C . GLU A 1 132 ? 1.440 -14.588 -18.544 1.00 96.88 132 GLU A C 1
ATOM 1031 O O . GLU A 1 132 ? 1.011 -15.666 -18.953 1.00 96.88 132 GLU A O 1
ATOM 1036 N N . ALA A 1 133 ? 2.694 -14.197 -18.786 1.00 96.88 133 ALA A N 1
ATOM 1037 C CA . ALA A 1 133 ? 3.671 -15.003 -19.516 1.00 96.88 133 ALA A CA 1
ATOM 1038 C C . ALA A 1 133 ? 4.245 -16.187 -18.707 1.00 96.88 133 ALA A C 1
ATOM 1040 O O . ALA A 1 133 ? 5.059 -16.945 -19.237 1.00 96.88 133 ALA A O 1
ATOM 1041 N N . GLY A 1 134 ? 3.861 -16.350 -17.435 1.00 97.12 134 GLY A N 1
ATOM 1042 C CA . GLY A 1 134 ? 4.327 -17.432 -16.567 1.00 97.12 134 GLY A CA 1
ATOM 1043 C C . GLY A 1 134 ? 5.799 -17.325 -16.159 1.00 97.12 134 GLY A C 1
ATOM 1044 O O . GLY A 1 134 ? 6.416 -18.339 -15.831 1.00 97.12 134 GLY A O 1
ATOM 1045 N N . LEU A 1 135 ? 6.386 -16.124 -16.193 1.00 98.31 135 LEU A N 1
ATOM 1046 C CA . LEU A 1 135 ? 7.782 -15.919 -15.806 1.00 98.31 135 LEU A CA 1
ATOM 1047 C C . LEU A 1 135 ? 7.957 -16.077 -14.294 1.00 98.31 135 LEU A C 1
ATOM 1049 O O . LEU A 1 135 ? 7.197 -15.512 -13.506 1.00 98.31 135 LEU A O 1
ATOM 1053 N N . ALA A 1 136 ? 8.997 -16.798 -13.876 1.00 97.44 136 ALA A N 1
ATOM 1054 C CA . ALA A 1 136 ? 9.296 -16.965 -12.460 1.00 97.44 136 ALA A CA 1
ATOM 1055 C C . ALA A 1 136 ? 9.724 -15.629 -11.811 1.00 97.44 136 ALA A C 1
ATOM 1057 O O . ALA A 1 136 ? 10.402 -14.830 -12.459 1.00 97.44 136 ALA A O 1
ATOM 1058 N N . PRO A 1 137 ? 9.421 -15.391 -10.518 1.00 96.19 137 PRO A N 1
ATOM 1059 C CA . PRO A 1 137 ? 9.806 -14.160 -9.813 1.00 96.19 137 PRO A CA 1
ATOM 1060 C C . PRO A 1 137 ? 11.310 -13.833 -9.824 1.00 96.19 137 PRO A C 1
ATOM 1062 O O . PRO A 1 137 ? 11.700 -12.679 -9.662 1.00 96.19 137 PRO A O 1
ATOM 1065 N N . SER A 1 138 ? 12.161 -14.845 -10.017 1.00 94.38 138 SER A N 1
ATOM 1066 C CA . SER A 1 138 ? 13.621 -14.723 -10.101 1.00 94.38 138 SER A CA 1
ATOM 1067 C C . SER A 1 138 ? 14.152 -14.366 -11.494 1.00 94.38 138 SER A C 1
ATOM 1069 O O . SER A 1 138 ? 15.357 -14.170 -11.647 1.00 94.38 138 SER A O 1
ATOM 1071 N N . GLU A 1 139 ? 13.298 -14.320 -12.520 1.00 97.44 139 GLU A N 1
ATOM 1072 C CA . GLU A 1 139 ? 13.718 -14.044 -13.897 1.00 97.44 139 GLU A CA 1
ATOM 1073 C C . GLU A 1 139 ? 14.294 -12.622 -14.045 1.00 97.44 139 GLU A C 1
ATOM 1075 O O . GLU A 1 139 ? 13.799 -11.682 -13.410 1.00 97.44 139 GLU A O 1
ATOM 1080 N N . PRO A 1 140 ? 15.292 -12.399 -14.927 1.00 97.00 140 PRO A N 1
ATOM 1081 C CA . PRO A 1 140 ? 15.936 -11.094 -15.085 1.00 97.00 140 PRO A CA 1
ATOM 1082 C C . PRO A 1 140 ? 14.965 -9.955 -15.410 1.00 97.00 140 PRO A C 1
ATOM 1084 O O . PRO A 1 140 ? 15.131 -8.840 -14.917 1.00 97.00 140 PRO A O 1
ATOM 1087 N N . ARG A 1 141 ? 13.927 -10.235 -16.209 1.00 96.88 141 ARG A N 1
ATOM 1088 C CA . ARG A 1 141 ? 12.902 -9.245 -16.566 1.00 96.88 141 ARG A CA 1
ATOM 1089 C C . ARG A 1 141 ? 12.085 -8.807 -15.349 1.00 96.88 141 ARG A C 1
ATOM 1091 O O . ARG A 1 141 ? 11.874 -7.616 -15.148 1.00 96.88 141 ARG A O 1
ATOM 1098 N N . VAL A 1 142 ? 11.696 -9.761 -14.506 1.00 98.06 142 VAL A N 1
ATOM 1099 C CA . VAL A 1 142 ? 10.950 -9.492 -13.271 1.00 98.06 142 VAL A CA 1
ATOM 1100 C C . VAL A 1 142 ? 11.834 -8.735 -12.284 1.00 98.06 142 VAL A C 1
ATOM 1102 O O . VAL A 1 142 ? 11.429 -7.712 -11.741 1.00 98.06 142 VAL A O 1
ATOM 1105 N N . SER A 1 143 ? 13.087 -9.167 -12.135 1.00 96.88 143 SER A N 1
ATOM 1106 C CA . SER A 1 143 ? 14.095 -8.495 -11.311 1.00 96.88 143 SER A CA 1
ATOM 1107 C C . SER A 1 143 ? 14.301 -7.026 -11.717 1.00 96.88 143 SER A C 1
ATOM 1109 O O . SER A 1 143 ? 14.366 -6.145 -10.857 1.00 96.88 143 SER A O 1
ATOM 1111 N N . ALA A 1 144 ? 14.325 -6.721 -13.020 1.00 97.62 144 ALA A N 1
ATOM 1112 C CA . ALA A 1 144 ? 14.425 -5.349 -13.517 1.00 97.62 144 ALA A CA 1
ATOM 1113 C C . ALA A 1 144 ? 13.189 -4.497 -13.163 1.00 97.62 144 ALA A C 1
ATOM 1115 O O . ALA A 1 144 ? 13.342 -3.356 -12.712 1.00 97.62 144 ALA A O 1
ATOM 1116 N N . ALA A 1 145 ? 11.981 -5.053 -13.303 1.00 97.50 145 ALA A N 1
ATOM 1117 C CA . ALA A 1 145 ? 10.741 -4.389 -12.900 1.00 97.50 145 ALA A CA 1
ATOM 1118 C C . ALA A 1 145 ? 10.694 -4.140 -11.379 1.00 97.50 145 ALA A C 1
ATOM 1120 O O . ALA A 1 145 ? 10.359 -3.042 -10.934 1.00 97.50 145 ALA A O 1
ATOM 1121 N N . VAL A 1 146 ? 11.134 -5.103 -10.564 1.00 97.94 146 VAL A N 1
ATOM 1122 C CA . VAL A 1 146 ? 11.218 -4.946 -9.102 1.00 97.94 146 VAL A CA 1
ATOM 1123 C C . VAL A 1 146 ? 12.288 -3.930 -8.694 1.00 97.94 146 VAL A C 1
ATOM 1125 O O . VAL A 1 146 ? 12.086 -3.187 -7.736 1.00 97.94 146 VAL A O 1
ATOM 1128 N N . ALA A 1 147 ? 13.395 -3.812 -9.432 1.00 97.56 147 ALA A N 1
ATOM 1129 C CA . ALA A 1 147 ? 14.382 -2.760 -9.193 1.00 97.56 147 ALA A CA 1
ATOM 1130 C C . ALA A 1 147 ? 13.798 -1.356 -9.441 1.00 97.56 147 ALA A C 1
ATOM 1132 O O . ALA A 1 147 ? 14.123 -0.409 -8.718 1.00 97.56 147 ALA A O 1
ATOM 1133 N N . ARG A 1 148 ? 12.931 -1.207 -10.456 1.00 97.50 148 ARG A N 1
ATOM 1134 C CA . ARG A 1 148 ? 12.160 0.028 -10.684 1.00 97.50 148 ARG A CA 1
ATOM 1135 C C . ARG A 1 148 ? 11.183 0.273 -9.537 1.00 97.50 148 ARG A C 1
ATOM 1137 O O . ARG A 1 148 ? 11.182 1.370 -8.985 1.00 97.50 148 ARG A O 1
ATOM 1144 N N . HIS A 1 149 ? 10.451 -0.758 -9.115 1.00 95.56 149 HIS A N 1
ATOM 1145 C CA . HIS A 1 149 ? 9.556 -0.694 -7.958 1.00 95.56 149 HIS A CA 1
ATOM 1146 C C . HIS A 1 149 ? 10.286 -0.248 -6.684 1.00 95.56 149 HIS A C 1
ATOM 1148 O O . HIS A 1 149 ? 9.824 0.649 -5.988 1.00 95.56 149 HIS A O 1
ATOM 1154 N N . TYR A 1 150 ? 11.476 -0.783 -6.409 1.00 93.19 150 TYR A N 1
ATOM 1155 C CA . TYR A 1 150 ? 12.271 -0.373 -5.254 1.00 93.19 150 TYR A CA 1
ATOM 1156 C C . TYR A 1 150 ? 12.641 1.117 -5.311 1.00 93.19 150 TYR A C 1
ATOM 1158 O O . TYR A 1 150 ? 12.499 1.828 -4.315 1.00 93.19 150 TYR A O 1
ATOM 1166 N N . ARG A 1 151 ? 13.063 1.625 -6.481 1.00 93.12 151 ARG A N 1
ATOM 1167 C CA . ARG A 1 151 ? 13.344 3.062 -6.668 1.00 93.12 151 ARG A CA 1
ATOM 1168 C C . ARG A 1 151 ? 12.096 3.920 -6.488 1.00 93.12 151 ARG A C 1
ATOM 1170 O O . ARG A 1 151 ? 12.187 4.992 -5.896 1.00 93.12 151 ARG A O 1
ATOM 1177 N N . TRP A 1 152 ? 10.953 3.438 -6.965 1.00 87.88 152 TRP A N 1
ATOM 1178 C CA . TRP A 1 152 ? 9.665 4.089 -6.769 1.00 87.88 152 TRP A CA 1
ATOM 1179 C C . TRP A 1 152 ? 9.308 4.188 -5.278 1.00 87.88 152 TRP A C 1
ATOM 1181 O O . TRP A 1 152 ? 9.006 5.277 -4.797 1.00 87.88 152 TRP A O 1
ATOM 1191 N N . VAL A 1 153 ? 9.464 3.101 -4.511 1.00 82.56 153 VAL A N 1
ATOM 1192 C CA . VAL A 1 153 ? 9.274 3.109 -3.048 1.00 82.56 153 VAL A CA 1
ATOM 1193 C C . VAL A 1 153 ? 10.238 4.094 -2.372 1.00 82.56 153 VAL A C 1
ATOM 1195 O O . VAL A 1 153 ? 9.812 4.885 -1.528 1.00 82.56 153 VAL A O 1
ATOM 1198 N N . CYS A 1 154 ? 11.506 4.124 -2.805 1.00 82.69 154 CYS A N 1
ATOM 1199 C CA . CYS A 1 154 ? 12.538 5.030 -2.285 1.00 82.69 154 CYS A CA 1
ATOM 1200 C C . CYS A 1 154 ? 12.197 6.520 -2.402 1.00 82.69 154 CYS A C 1
ATOM 1202 O O . CYS A 1 154 ? 12.747 7.316 -1.635 1.00 82.69 154 CYS A O 1
ATOM 1204 N N . ALA A 1 155 ? 11.297 6.903 -3.316 1.00 75.06 155 ALA A N 1
ATOM 1205 C CA . ALA A 1 155 ? 10.823 8.278 -3.424 1.00 75.06 155 ALA A CA 1
ATOM 1206 C C . ALA A 1 155 ? 10.060 8.727 -2.164 1.00 75.06 155 ALA A C 1
ATOM 1208 O O . ALA A 1 155 ? 10.170 9.884 -1.763 1.00 75.06 155 ALA A O 1
ATOM 1209 N N . GLY A 1 156 ? 9.329 7.813 -1.515 1.00 69.56 156 GLY A N 1
ATOM 1210 C CA . GLY A 1 156 ? 8.614 8.078 -0.265 1.00 69.56 156 GLY A CA 1
ATOM 1211 C C . GLY A 1 156 ? 9.417 7.693 0.976 1.00 69.56 156 GLY A C 1
ATOM 1212 O O . GLY A 1 156 ? 9.505 8.468 1.924 1.00 69.56 156 GLY A O 1
ATOM 1213 N N . TRP A 1 157 ? 10.019 6.507 0.991 1.00 73.50 157 TRP A N 1
ATOM 1214 C CA . TRP A 1 157 ? 10.833 6.009 2.101 1.00 73.50 157 TRP A CA 1
ATOM 1215 C C . TRP A 1 157 ? 11.852 5.007 1.564 1.00 73.50 157 TRP A C 1
ATOM 1217 O O . TRP A 1 157 ? 11.537 4.234 0.672 1.00 73.50 157 TRP A O 1
ATOM 1227 N N . THR A 1 158 ? 13.075 5.010 2.095 1.00 82.06 158 THR A N 1
ATOM 1228 C CA . THR A 1 158 ? 14.136 4.077 1.688 1.00 82.06 158 THR A CA 1
ATOM 1229 C C . THR A 1 158 ? 14.163 2.885 2.650 1.00 82.06 158 THR A C 1
ATOM 1231 O O . THR A 1 158 ? 14.694 3.032 3.755 1.00 82.06 158 THR A O 1
ATOM 1234 N N . PRO A 1 159 ? 13.567 1.734 2.288 1.00 78.88 159 PRO A N 1
ATOM 1235 C CA . PRO A 1 159 ? 13.565 0.555 3.139 1.00 78.88 159 PRO A CA 1
ATOM 1236 C C . PRO A 1 159 ? 14.913 -0.170 3.123 1.00 78.88 159 PRO A C 1
ATOM 1238 O O . PRO A 1 159 ? 15.613 -0.196 2.115 1.00 78.88 159 PRO A O 1
ATOM 1241 N N . ASP A 1 160 ? 15.243 -0.812 4.241 1.00 81.19 160 ASP A N 1
ATOM 1242 C CA . ASP A 1 160 ? 16.241 -1.881 4.285 1.00 81.19 160 ASP A CA 1
ATOM 1243 C C . ASP A 1 160 ? 15.636 -3.203 3.770 1.00 81.19 160 ASP A C 1
ATOM 1245 O O . ASP A 1 160 ? 14.461 -3.260 3.383 1.00 81.19 160 ASP A O 1
ATOM 1249 N N . LYS A 1 161 ? 16.423 -4.290 3.755 1.00 88.62 161 LYS A N 1
ATOM 1250 C CA . LYS A 1 161 ? 15.945 -5.603 3.289 1.00 88.62 161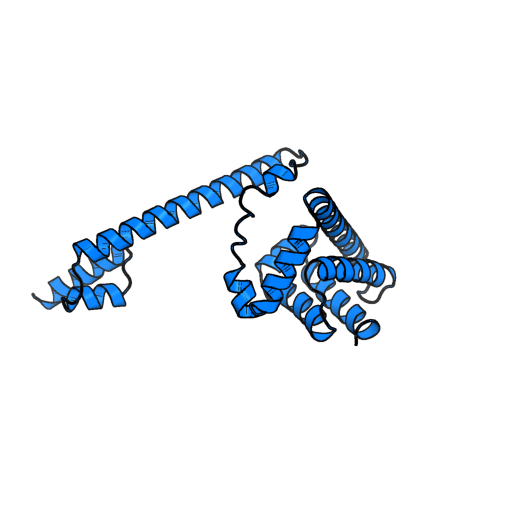 LYS A CA 1
ATOM 1251 C C . LYS A 1 161 ? 14.655 -6.027 3.993 1.00 88.62 161 LYS A C 1
ATOM 1253 O O . LYS A 1 161 ? 13.675 -6.365 3.332 1.00 88.62 161 LYS A O 1
ATOM 1258 N N . ALA A 1 162 ? 14.646 -5.983 5.325 1.00 80.12 162 ALA A N 1
ATOM 1259 C CA . ALA A 1 162 ? 13.497 -6.389 6.127 1.00 80.12 162 ALA A CA 1
ATOM 1260 C C . ALA A 1 162 ? 12.271 -5.502 5.856 1.00 80.12 162 ALA A C 1
ATOM 1262 O O . ALA A 1 162 ? 11.160 -6.010 5.714 1.00 80.12 162 ALA A O 1
ATOM 1263 N N . GLY A 1 163 ? 12.471 -4.190 5.725 1.00 77.44 163 GLY A N 1
ATOM 1264 C CA . GLY A 1 163 ? 11.424 -3.229 5.413 1.00 77.44 163 GLY A CA 1
ATOM 1265 C C . GLY A 1 163 ? 10.788 -3.460 4.045 1.00 77.44 163 GLY A C 1
ATOM 1266 O O . GLY A 1 163 ? 9.564 -3.411 3.929 1.00 77.44 163 GLY A O 1
ATOM 1267 N N . TYR A 1 164 ? 11.589 -3.757 3.019 1.00 85.00 164 TYR A N 1
ATOM 1268 C CA . TYR A 1 164 ? 11.076 -3.978 1.667 1.00 85.00 164 TYR A CA 1
ATOM 1269 C C . TYR A 1 164 ? 10.332 -5.317 1.555 1.00 85.00 164 TYR A C 1
ATOM 1271 O O . TYR A 1 164 ? 9.240 -5.367 0.996 1.00 85.00 164 TYR A O 1
ATOM 1279 N N . VAL A 1 165 ? 10.849 -6.385 2.174 1.00 82.94 165 VAL A N 1
ATOM 1280 C CA . VAL A 1 165 ? 10.143 -7.679 2.262 1.00 82.94 165 VAL A CA 1
ATOM 1281 C C . VAL A 1 165 ? 8.845 -7.552 3.070 1.00 82.94 165 VAL A C 1
ATOM 1283 O O . VAL A 1 165 ? 7.802 -8.085 2.680 1.00 82.94 165 VAL A O 1
ATOM 1286 N N . GLY A 1 166 ? 8.881 -6.805 4.176 1.00 77.06 166 GLY A N 1
ATOM 1287 C CA . GLY A 1 166 ? 7.710 -6.528 5.007 1.00 77.06 166 GLY A CA 1
ATOM 1288 C C . GLY A 1 166 ? 6.620 -5.760 4.258 1.00 77.06 166 GLY A C 1
ATOM 1289 O O . GLY A 1 166 ? 5.437 -6.051 4.432 1.00 77.06 166 GLY A O 1
ATOM 1290 N N . LEU A 1 167 ? 7.003 -4.833 3.375 1.00 78.56 167 LEU A N 1
ATOM 1291 C CA . LEU A 1 167 ? 6.070 -4.128 2.496 1.00 78.56 167 LEU A CA 1
ATOM 1292 C C . LEU A 1 167 ? 5.360 -5.090 1.531 1.00 78.56 167 LEU A C 1
ATOM 1294 O O . LEU A 1 167 ? 4.136 -5.051 1.437 1.00 78.56 167 LEU A O 1
ATOM 1298 N N . GLY A 1 168 ? 6.101 -5.994 0.883 1.00 77.44 168 GLY A N 1
ATOM 1299 C CA . GLY A 1 168 ? 5.510 -7.017 0.010 1.00 77.44 168 GLY A CA 1
ATOM 1300 C C . GLY A 1 168 ? 4.553 -7.942 0.767 1.00 77.44 168 GLY A C 1
ATOM 1301 O O . GLY A 1 168 ? 3.449 -8.217 0.310 1.00 77.44 168 GLY A O 1
ATOM 1302 N N . THR A 1 169 ? 4.926 -8.346 1.985 1.00 78.06 169 THR A N 1
ATOM 1303 C CA . THR A 1 169 ? 4.056 -9.141 2.871 1.00 78.06 169 THR A CA 1
ATOM 1304 C C . THR A 1 169 ? 2.748 -8.409 3.181 1.00 78.06 169 THR A C 1
ATOM 1306 O O . THR A 1 169 ? 1.674 -9.009 3.160 1.00 78.06 169 THR A O 1
ATOM 1309 N N . MET A 1 170 ? 2.821 -7.100 3.431 1.00 79.44 170 MET A N 1
ATOM 1310 C CA . MET A 1 170 ? 1.650 -6.270 3.705 1.00 79.44 170 MET A CA 1
ATOM 1311 C C . MET A 1 170 ? 0.698 -6.204 2.504 1.00 79.44 170 MET A C 1
ATOM 1313 O O . MET A 1 170 ? -0.508 -6.314 2.711 1.00 79.44 170 MET A O 1
ATOM 1317 N N . TYR A 1 171 ? 1.212 -6.125 1.269 1.00 78.69 171 TYR A N 1
ATOM 1318 C CA . TYR A 1 171 ? 0.369 -6.115 0.064 1.00 78.69 171 TYR A CA 1
ATOM 1319 C C . TYR A 1 171 ? -0.538 -7.346 -0.063 1.00 78.69 171 TYR A C 1
ATOM 1321 O O . TYR A 1 171 ? -1.629 -7.249 -0.626 1.00 78.69 171 TYR A O 1
ATOM 1329 N N . VAL A 1 172 ? -0.107 -8.484 0.485 1.00 78.38 172 VAL A N 1
ATOM 1330 C CA . VAL A 1 172 ? -0.866 -9.745 0.491 1.00 78.38 172 VAL A CA 1
ATOM 1331 C C . VAL A 1 172 ? -1.751 -9.878 1.734 1.00 78.38 172 VAL A C 1
ATOM 1333 O O . VAL A 1 1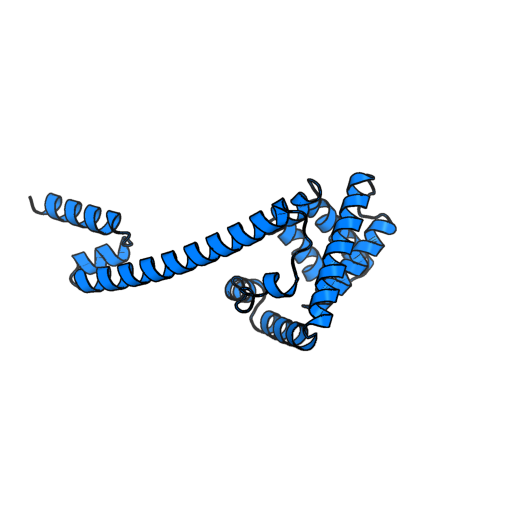72 ? -2.837 -10.445 1.672 1.00 78.38 172 VAL A O 1
ATOM 1336 N N . GLN A 1 173 ? -1.291 -9.389 2.888 1.00 68.25 173 GLN A N 1
ATOM 1337 C CA . GLN A 1 173 ? -2.027 -9.520 4.151 1.00 68.25 173 GLN A CA 1
ATOM 1338 C C . GLN A 1 173 ? -3.179 -8.525 4.289 1.00 68.25 173 GLN A C 1
ATOM 1340 O O . GLN A 1 173 ? -4.143 -8.810 4.998 1.00 68.25 173 GLN A O 1
ATOM 1345 N N . ASP A 1 174 ? -3.071 -7.356 3.662 1.00 68.44 174 ASP A N 1
ATOM 1346 C CA . ASP A 1 174 ? -4.115 -6.342 3.676 1.00 68.44 174 ASP A CA 1
ATOM 1347 C C . ASP A 1 174 ? -4.991 -6.456 2.416 1.00 68.44 174 ASP A C 1
ATOM 1349 O O . ASP A 1 174 ? -4.522 -6.164 1.308 1.00 68.44 174 ASP A O 1
ATOM 1353 N N . PRO A 1 175 ? -6.283 -6.814 2.562 1.00 63.53 175 PRO A N 1
ATOM 1354 C CA . PRO A 1 175 ? -7.177 -7.005 1.426 1.00 63.53 175 PRO A CA 1
ATOM 1355 C C . PRO A 1 175 ? -7.295 -5.782 0.513 1.00 63.53 175 PRO A C 1
ATOM 1357 O O . PRO A 1 175 ? -7.562 -5.946 -0.674 1.00 63.53 175 PRO A O 1
ATOM 1360 N N . ARG A 1 176 ? -7.082 -4.558 1.025 1.00 66.00 176 ARG A N 1
ATOM 1361 C CA . ARG A 1 176 ? -7.144 -3.329 0.215 1.00 66.00 176 ARG A CA 1
ATOM 1362 C C . ARG A 1 176 ? -6.083 -3.334 -0.884 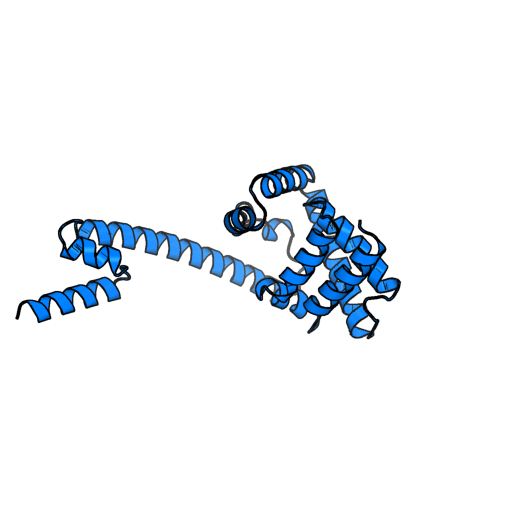1.00 66.00 176 ARG A C 1
ATOM 1364 O O . ARG A 1 176 ? -6.374 -2.967 -2.019 1.00 66.00 176 ARG A O 1
ATOM 1371 N N . PHE A 1 177 ? -4.869 -3.769 -0.551 1.00 66.12 177 PHE A N 1
ATOM 1372 C CA . PHE A 1 177 ? -3.754 -3.832 -1.493 1.00 66.12 177 PHE A CA 1
ATOM 1373 C C . PHE A 1 177 ? -3.883 -5.028 -2.425 1.00 66.12 177 PHE A C 1
ATOM 1375 O O . PHE A 1 177 ? -3.685 -4.875 -3.627 1.00 66.12 177 PHE A O 1
ATOM 1382 N N . THR A 1 178 ? -4.288 -6.186 -1.900 1.00 69.50 178 THR A N 1
ATOM 1383 C CA . THR A 1 178 ? -4.522 -7.367 -2.737 1.00 69.50 178 THR A CA 1
ATOM 1384 C C . THR A 1 178 ? -5.579 -7.079 -3.801 1.00 69.50 178 THR A C 1
ATOM 1386 O O . THR A 1 178 ? -5.323 -7.307 -4.974 1.00 69.50 178 THR A O 1
ATOM 1389 N N . VAL A 1 179 ? -6.718 -6.480 -3.429 1.00 72.06 179 VAL A N 1
ATOM 1390 C CA . VAL A 1 179 ? -7.768 -6.088 -4.388 1.00 72.06 179 VAL A CA 1
ATOM 1391 C C . VAL A 1 179 ? -7.250 -5.095 -5.428 1.00 72.06 179 VAL A C 1
ATOM 1393 O O . VAL A 1 179 ? -7.615 -5.197 -6.595 1.00 72.06 179 VAL A O 1
ATOM 1396 N N . PHE A 1 180 ? -6.407 -4.140 -5.027 1.00 74.56 180 PHE A N 1
ATOM 1397 C CA . PHE A 1 180 ? -5.835 -3.167 -5.954 1.00 74.56 180 PHE A CA 1
ATOM 1398 C C . PHE A 1 180 ? -4.938 -3.833 -7.006 1.00 74.56 180 PHE A C 1
ATOM 1400 O O . PHE A 1 180 ? -5.170 -3.650 -8.198 1.00 74.56 180 PHE A O 1
ATOM 1407 N N . TYR A 1 181 ? -3.945 -4.621 -6.590 1.00 75.88 181 TYR A N 1
ATOM 1408 C CA . TYR A 1 181 ? -3.016 -5.260 -7.527 1.00 75.88 181 TYR A CA 1
ATOM 1409 C C . TYR A 1 181 ? -3.697 -6.356 -8.355 1.00 75.88 181 TYR A C 1
ATOM 1411 O O . TYR A 1 181 ? -3.519 -6.404 -9.569 1.00 75.88 181 TYR A O 1
ATOM 1419 N N . ASP A 1 182 ? -4.533 -7.190 -7.737 1.00 81.38 182 ASP A N 1
ATOM 1420 C CA . ASP A 1 182 ? -5.197 -8.299 -8.431 1.00 81.38 182 ASP A CA 1
ATOM 1421 C C . ASP A 1 182 ? -6.302 -7.837 -9.396 1.00 81.38 182 ASP A C 1
ATOM 1423 O O . ASP A 1 182 ? -6.812 -8.642 -10.175 1.00 81.38 182 ASP A O 1
ATOM 1427 N N . SER A 1 183 ? -6.668 -6.547 -9.379 1.00 77.44 183 SER A N 1
ATOM 1428 C CA . SER A 1 183 ? -7.595 -5.972 -10.361 1.00 77.44 183 SER A CA 1
ATOM 1429 C C . SER A 1 183 ? -7.034 -5.945 -11.787 1.00 77.44 183 SER A C 1
ATOM 1431 O O . SER A 1 183 ? -7.819 -5.975 -12.733 1.00 77.44 183 SER A O 1
ATOM 1433 N N . GLU A 1 184 ? -5.704 -5.931 -11.942 1.00 76.50 184 GLU A N 1
ATOM 1434 C CA . GLU A 1 184 ? -5.025 -6.023 -13.242 1.00 76.50 184 GLU A CA 1
ATOM 1435 C C . GLU A 1 184 ? -4.993 -7.475 -13.739 1.00 76.50 184 GLU A C 1
ATOM 1437 O O . GLU A 1 184 ? -5.375 -7.773 -14.869 1.00 76.50 184 GLU A O 1
ATOM 1442 N N . ILE A 1 185 ? -4.561 -8.396 -12.874 1.00 80.94 185 ILE A N 1
ATOM 1443 C CA . ILE A 1 185 ? -4.585 -9.839 -13.115 1.00 80.94 185 ILE A CA 1
ATOM 1444 C C . ILE A 1 185 ? -4.617 -10.579 -11.766 1.00 80.94 185 ILE A C 1
ATOM 1446 O O . ILE A 1 185 ? -3.853 -10.221 -10.862 1.00 80.94 185 ILE A O 1
ATOM 1450 N N . PRO A 1 186 ? -5.456 -11.619 -11.595 1.00 91.00 186 PRO A N 1
ATOM 1451 C CA . PRO A 1 186 ? -5.507 -12.371 -10.344 1.00 91.00 186 PRO A CA 1
ATOM 1452 C C . PRO A 1 186 ? -4.139 -12.936 -9.938 1.00 91.00 186 PRO A C 1
ATOM 1454 O O . PRO A 1 186 ? -3.450 -13.555 -10.749 1.00 91.00 186 PRO A O 1
ATOM 1457 N N . GLY A 1 187 ? -3.760 -12.759 -8.671 1.00 91.56 187 GLY A N 1
ATOM 1458 C CA . GLY A 1 187 ? -2.485 -13.222 -8.121 1.00 91.56 187 GLY A CA 1
ATOM 1459 C C . GLY A 1 187 ? -1.312 -12.244 -8.259 1.00 91.56 187 GLY A C 1
ATOM 1460 O O . GLY A 1 187 ? -0.215 -12.569 -7.794 1.00 91.56 187 GLY A O 1
ATOM 1461 N N . LEU A 1 188 ? -1.507 -11.055 -8.843 1.00 90.94 188 LEU A N 1
ATOM 1462 C CA . LEU A 1 188 ? -0.437 -10.067 -9.010 1.00 90.94 188 LEU A CA 1
ATOM 1463 C C . LEU A 1 188 ? 0.167 -9.612 -7.676 1.00 90.94 188 LEU A C 1
ATOM 1465 O O . LEU A 1 188 ? 1.386 -9.462 -7.588 1.00 90.94 188 LEU A O 1
ATOM 1469 N N . ALA A 1 189 ? -0.642 -9.430 -6.627 1.00 87.19 189 ALA A N 1
ATOM 1470 C CA . ALA A 1 189 ? -0.151 -9.015 -5.313 1.00 87.19 189 ALA A CA 1
ATOM 1471 C C . ALA A 1 189 ? 0.843 -10.031 -4.730 1.00 87.19 189 ALA A C 1
ATOM 1473 O O . ALA A 1 189 ? 1.929 -9.668 -4.274 1.00 87.19 189 ALA A O 1
ATOM 1474 N N . ALA A 1 190 ? 0.485 -11.318 -4.782 1.00 94.31 190 ALA A N 1
ATOM 1475 C CA . ALA A 1 190 ? 1.329 -12.407 -4.299 1.00 94.31 190 ALA A CA 1
ATOM 1476 C C . ALA A 1 190 ? 2.595 -12.558 -5.154 1.00 94.31 190 ALA A C 1
ATOM 1478 O O . ALA A 1 190 ? 3.688 -12.747 -4.618 1.00 94.31 190 ALA A O 1
ATOM 1479 N N . TYR A 1 191 ? 2.458 -12.419 -6.474 1.00 97.62 191 TYR A N 1
ATOM 1480 C CA . TYR A 1 191 ? 3.578 -12.469 -7.406 1.00 97.62 191 TYR A CA 1
ATOM 1481 C C . TYR A 1 191 ? 4.596 -11.350 -7.157 1.00 97.62 191 TYR A C 1
ATOM 1483 O O . TYR A 1 191 ? 5.794 -11.613 -7.046 1.00 97.62 191 TYR A O 1
ATOM 1491 N N . LEU A 1 192 ? 4.121 -10.110 -7.002 1.00 95.81 192 LEU A N 1
ATOM 1492 C CA . LEU A 1 192 ? 4.964 -8.966 -6.666 1.00 95.81 192 LEU A CA 1
ATOM 1493 C C . LEU A 1 192 ? 5.648 -9.163 -5.308 1.00 95.81 192 LEU A C 1
ATOM 1495 O O . LEU A 1 192 ? 6.848 -8.929 -5.202 1.00 95.81 192 LEU A O 1
ATOM 1499 N N . ALA A 1 193 ? 4.928 -9.626 -4.284 1.00 93.56 193 ALA A N 1
ATOM 1500 C CA . ALA A 1 193 ? 5.507 -9.861 -2.963 1.00 93.56 193 ALA A CA 1
ATOM 1501 C C . ALA A 1 193 ? 6.666 -10.874 -2.998 1.00 93.56 193 ALA A C 1
ATOM 1503 O O . ALA A 1 193 ? 7.718 -10.628 -2.401 1.00 93.56 193 ALA A O 1
ATOM 1504 N N . GLU A 1 194 ? 6.513 -11.976 -3.737 1.00 97.88 194 GLU A N 1
ATOM 1505 C CA . GLU A 1 194 ? 7.583 -12.964 -3.899 1.00 97.88 194 GLU A CA 1
ATOM 1506 C C . GLU A 1 194 ? 8.759 -12.391 -4.702 1.00 97.88 194 GLU A C 1
ATOM 1508 O O . GLU A 1 194 ? 9.917 -12.537 -4.309 1.00 97.88 194 GLU A O 1
ATOM 1513 N N . ALA A 1 195 ? 8.484 -11.656 -5.781 1.00 97.81 195 ALA A N 1
ATOM 1514 C CA . ALA A 1 195 ? 9.522 -11.018 -6.586 1.00 97.81 195 ALA A CA 1
ATOM 1515 C C . ALA A 1 195 ? 10.312 -9.959 -5.793 1.00 97.81 195 ALA A C 1
ATOM 1517 O O . ALA A 1 195 ? 11.539 -9.882 -5.896 1.00 97.81 195 ALA A O 1
ATOM 1518 N N . MET A 1 196 ? 9.631 -9.182 -4.944 1.00 97.50 196 MET A N 1
ATOM 1519 C CA . MET A 1 196 ? 10.252 -8.243 -4.006 1.00 97.50 196 MET A CA 1
ATOM 1520 C C . MET A 1 196 ? 11.194 -8.958 -3.047 1.00 97.50 196 MET A C 1
ATOM 1522 O O . MET A 1 196 ? 12.304 -8.476 -2.827 1.00 97.50 196 MET A O 1
ATOM 1526 N N . LYS A 1 197 ? 10.780 -10.104 -2.502 1.00 96.81 197 LYS A N 1
ATOM 1527 C CA . LYS A 1 197 ? 11.599 -10.905 -1.594 1.00 96.81 197 LYS A CA 1
ATOM 1528 C C . LYS A 1 197 ? 12.860 -11.428 -2.274 1.00 96.81 197 LYS A C 1
ATOM 1530 O O . LYS A 1 197 ? 13.955 -11.156 -1.785 1.00 96.81 197 LYS A O 1
ATOM 1535 N N . VAL A 1 198 ? 12.718 -12.087 -3.424 1.00 97.75 198 VAL A N 1
ATOM 1536 C CA . VAL A 1 198 ? 13.853 -12.615 -4.200 1.00 97.75 198 VAL A CA 1
ATOM 1537 C C . VAL A 1 198 ? 14.840 -11.500 -4.555 1.00 97.75 198 VAL A C 1
ATOM 1539 O O . VAL A 1 198 ? 16.050 -11.634 -4.364 1.00 97.75 198 VAL A O 1
ATOM 1542 N N . TRP A 1 199 ? 14.333 -10.359 -5.025 1.00 98.12 199 TRP A N 1
ATOM 1543 C CA . TRP A 1 199 ? 15.178 -9.222 -5.369 1.00 98.12 199 TRP A CA 1
ATOM 1544 C C . TRP A 1 199 ? 15.877 -8.621 -4.142 1.00 98.12 199 TRP A C 1
ATOM 1546 O O . TRP A 1 199 ? 17.069 -8.314 -4.205 1.00 98.12 199 TRP A O 1
ATOM 1556 N N . ALA A 1 200 ? 15.167 -8.472 -3.019 1.00 95.75 200 ALA A N 1
ATOM 1557 C CA . ALA A 1 200 ? 15.714 -7.932 -1.775 1.00 95.75 200 ALA A CA 1
ATOM 1558 C C . ALA A 1 200 ? 16.842 -8.802 -1.220 1.00 95.75 200 ALA A C 1
ATOM 1560 O O . ALA A 1 200 ? 17.865 -8.278 -0.781 1.00 95.75 200 ALA A O 1
ATOM 1561 N N . GLU A 1 201 ? 16.667 -10.124 -1.249 1.00 95.50 201 GLU A N 1
ATOM 1562 C CA . GLU A 1 201 ? 17.673 -11.085 -0.802 1.00 95.50 201 GLU A CA 1
ATOM 1563 C C . GLU A 1 201 ? 18.985 -10.923 -1.576 1.00 95.50 201 GLU A C 1
ATOM 1565 O O . GLU A 1 201 ? 20.052 -10.930 -0.956 1.00 95.50 201 GLU A O 1
ATOM 1570 N N . ALA A 1 202 ? 18.892 -10.693 -2.889 1.00 94.75 202 ALA A N 1
ATOM 1571 C CA . ALA A 1 202 ? 20.035 -10.536 -3.781 1.00 94.75 202 ALA A CA 1
ATOM 1572 C C . ALA A 1 202 ? 20.684 -9.136 -3.760 1.00 94.75 202 ALA A C 1
ATOM 1574 O O . ALA A 1 202 ? 21.884 -9.029 -4.010 1.00 94.75 202 ALA A O 1
ATOM 1575 N N . ASN A 1 203 ? 19.925 -8.065 -3.490 1.00 95.31 203 ASN A N 1
ATOM 1576 C CA . ASN A 1 203 ? 20.383 -6.687 -3.744 1.00 95.31 203 ASN A CA 1
ATOM 1577 C C . ASN A 1 203 ? 20.473 -5.792 -2.504 1.00 95.31 203 ASN A C 1
ATOM 1579 O O . ASN A 1 203 ? 21.186 -4.788 -2.528 1.00 95.31 203 ASN A O 1
ATOM 1583 N N . LEU A 1 204 ? 19.756 -6.118 -1.430 1.00 91.56 204 LEU A N 1
ATOM 1584 C CA . LEU A 1 204 ? 19.741 -5.317 -0.209 1.00 91.56 204 LEU A CA 1
ATOM 1585 C C . LEU A 1 204 ? 20.596 -5.989 0.868 1.00 91.56 204 LEU A C 1
ATOM 1587 O O . LEU A 1 204 ? 20.833 -7.200 0.834 1.00 91.56 204 LEU A O 1
ATOM 1591 N N . ARG A 1 205 ? 21.097 -5.198 1.816 1.00 74.81 205 ARG A N 1
ATOM 1592 C CA . ARG A 1 205 ? 21.805 -5.704 2.998 1.00 74.81 205 ARG A CA 1
ATOM 1593 C C . ARG A 1 205 ? 20.839 -5.796 4.164 1.00 74.81 205 ARG A C 1
ATOM 1595 O O . ARG A 1 205 ? 20.034 -4.853 4.322 1.00 74.81 205 ARG A O 1
#

InterPro domains:
  IPR000551 MerR-type HTH domain [PS50937] (1-29)
  IPR009061 Putative DNA-binding domain superfamily [SSF46955] (4-66)
  IPR012925 TipAS antibiotic-recognition domain [PF07739] (85-199)
  IPR036244 TipA-like multidrug resistance regulator, antibiotic-recognition domain [G3DSA:1.10.490.50] (114-203)
  IPR036244 TipA-like multidrug resistance regulator, antibiotic-recognition domain [SSF89082] (114-203)

pLDDT: mean 75.82, std 16.19, range [32.16, 98.31]

Organism: NCBI:txid2886940